Protein AF-A0A928RQ64-F1 (afdb_monomer)

Nearest PDB structures (foldseek):
  8h7g-assembly1_D  TM=2.044E-01  e=5.225E+00  Homo sapiens
  4ldw-assembly1_B  TM=2.665E-01  e=4.356E+00  Arabidopsis thaliana

Structure (mmCIF, N/CA/C/O backbone):
data_AF-A0A928RQ64-F1
#
_entry.id   AF-A0A928RQ64-F1
#
loop_
_atom_site.group_PDB
_atom_site.id
_atom_site.type_symbol
_atom_site.label_atom_id
_atom_site.label_alt_id
_atom_site.label_comp_id
_atom_site.label_asym_id
_atom_site.label_entity_id
_atom_site.label_seq_id
_atom_site.pdbx_PDB_ins_code
_atom_site.Cartn_x
_atom_site.Cartn_y
_atom_site.Cartn_z
_atom_site.occupancy
_atom_site.B_iso_or_equiv
_atom_site.auth_seq_id
_atom_site.auth_comp_id
_atom_site.auth_asym_id
_atom_site.auth_atom_id
_atom_site.pdbx_PDB_model_num
ATOM 1 N N . MET A 1 1 ? -62.770 -4.093 65.814 1.00 61.09 1 MET A N 1
ATOM 2 C CA . MET A 1 1 ? -61.843 -4.515 64.735 1.00 61.09 1 MET A CA 1
ATOM 3 C C . MET A 1 1 ? -61.988 -3.656 63.472 1.00 61.09 1 MET A C 1
ATOM 5 O O . MET A 1 1 ? -60.983 -3.162 62.981 1.00 61.09 1 MET A O 1
ATOM 9 N N . GLN A 1 2 ? -63.214 -3.372 63.013 1.00 75.81 2 GLN A N 1
ATOM 10 C CA . GLN A 1 2 ? -63.492 -2.625 61.770 1.00 75.81 2 GLN A CA 1
ATOM 11 C C . GLN A 1 2 ? -62.922 -1.192 61.697 1.00 75.81 2 GLN A C 1
ATOM 13 O O . GLN A 1 2 ? -62.376 -0.813 60.668 1.00 75.81 2 GLN A O 1
ATOM 18 N N . ARG A 1 3 ? -62.952 -0.407 62.788 1.00 84.00 3 ARG A N 1
ATOM 19 C CA . ARG A 1 3 ? -62.379 0.958 62.796 1.00 84.00 3 ARG A CA 1
ATOM 20 C C . ARG A 1 3 ? -60.869 0.994 62.532 1.00 84.00 3 ARG A C 1
ATOM 22 O O . ARG A 1 3 ? -60.406 1.858 61.806 1.00 84.00 3 ARG A O 1
ATOM 29 N N . LYS A 1 4 ? -60.101 0.046 63.084 1.00 87.75 4 LYS A N 1
ATOM 30 C CA . LYS A 1 4 ? -58.643 -0.025 62.863 1.00 87.75 4 LYS A CA 1
ATOM 31 C C . LYS A 1 4 ? -58.315 -0.382 61.411 1.00 87.75 4 LYS A C 1
ATOM 33 O O . LYS A 1 4 ? -57.417 0.213 60.834 1.00 87.75 4 LYS A O 1
ATOM 38 N N . LEU A 1 5 ? -59.085 -1.298 60.820 1.00 89.94 5 LEU A N 1
ATOM 39 C CA . LEU A 1 5 ? -58.932 -1.683 59.418 1.00 89.94 5 LEU A CA 1
ATOM 40 C C . LEU A 1 5 ? -59.201 -0.500 58.474 1.00 89.94 5 LEU A C 1
ATOM 42 O O . LEU A 1 5 ? -58.444 -0.286 57.536 1.00 89.94 5 LEU A O 1
ATOM 46 N N . PHE A 1 6 ? -60.217 0.312 58.771 1.00 92.06 6 PHE A N 1
ATOM 47 C CA . PHE A 1 6 ? -60.542 1.508 57.991 1.00 92.06 6 PHE A CA 1
ATOM 48 C C . PHE A 1 6 ? -59.389 2.526 57.949 1.00 92.06 6 PHE A C 1
ATOM 50 O O . PHE A 1 6 ? -59.027 3.002 56.875 1.00 92.06 6 PHE A O 1
ATOM 57 N N . TYR A 1 7 ? -58.751 2.808 59.091 1.00 93.81 7 TYR A N 1
ATOM 58 C CA . TYR A 1 7 ? -57.600 3.718 59.133 1.00 93.81 7 TYR A CA 1
ATOM 59 C C . TYR A 1 7 ? -56.371 3.167 58.401 1.00 93.81 7 TYR A C 1
ATOM 61 O O . TYR A 1 7 ? -55.659 3.933 57.758 1.00 93.81 7 TYR A O 1
ATOM 69 N N . ILE A 1 8 ? -56.142 1.851 58.450 1.00 93.00 8 ILE A N 1
ATOM 70 C CA . ILE A 1 8 ? -55.043 1.206 57.716 1.00 93.00 8 ILE A CA 1
ATOM 71 C C . ILE A 1 8 ? -55.252 1.342 56.204 1.00 93.00 8 ILE A C 1
ATOM 73 O O . ILE A 1 8 ? -54.318 1.690 55.488 1.00 93.00 8 ILE A O 1
ATOM 77 N N . VAL A 1 9 ? -56.477 1.131 55.717 1.00 93.56 9 VAL A N 1
ATOM 78 C CA . VAL A 1 9 ? -56.797 1.269 54.287 1.00 93.56 9 VAL A CA 1
ATOM 79 C C . VAL A 1 9 ? -56.616 2.713 53.814 1.00 93.56 9 VAL A C 1
ATOM 81 O O . VAL A 1 9 ? -55.990 2.937 52.781 1.00 93.56 9 VAL A O 1
ATOM 84 N N . ILE A 1 10 ? -57.093 3.697 54.586 1.00 94.38 10 ILE A N 1
ATOM 85 C CA . ILE A 1 10 ? -56.885 5.119 54.265 1.00 94.38 10 ILE A CA 1
ATOM 86 C C . ILE A 1 10 ? -55.396 5.462 54.230 1.00 94.38 10 ILE A C 1
ATOM 88 O O . ILE A 1 10 ? -54.956 6.160 53.321 1.00 94.38 10 ILE A O 1
ATOM 92 N N . PHE A 1 11 ? -54.614 4.959 55.185 1.00 93.50 11 PHE A N 1
ATOM 93 C CA . PHE A 1 11 ? -53.177 5.208 55.228 1.00 93.50 11 PHE A CA 1
ATOM 94 C C . PHE A 1 11 ? -52.457 4.627 54.004 1.00 93.50 11 PHE A C 1
ATOM 96 O O . PHE A 1 11 ? -51.667 5.327 53.378 1.00 93.50 11 PHE A O 1
ATOM 103 N N . ILE A 1 12 ? -52.774 3.390 53.605 1.00 92.75 12 ILE A N 1
ATOM 104 C CA . ILE A 1 12 ? -52.181 2.757 52.416 1.00 92.75 12 ILE A CA 1
ATOM 105 C C . ILE A 1 12 ? -52.544 3.533 51.143 1.00 92.75 12 ILE A C 1
ATOM 107 O O . ILE A 1 12 ? -51.670 3.786 50.314 1.00 92.75 12 ILE A O 1
ATOM 111 N N . LEU A 1 13 ? -53.803 3.960 51.001 1.00 91.75 13 LEU A N 1
ATOM 112 C CA . LEU A 1 13 ? -54.237 4.771 49.860 1.00 91.75 13 LEU A CA 1
ATOM 113 C C . LEU A 1 13 ? -53.534 6.132 49.831 1.00 91.75 13 LEU A C 1
ATOM 115 O O . LEU A 1 13 ? -53.058 6.549 48.778 1.00 91.75 13 LEU A O 1
ATOM 119 N N . ALA A 1 14 ? -53.410 6.801 50.979 1.00 90.56 14 ALA A N 1
ATOM 120 C CA . ALA A 1 14 ? -52.716 8.079 51.079 1.00 90.56 14 ALA A CA 1
ATOM 121 C C . ALA A 1 14 ? -51.230 7.950 50.712 1.00 90.56 14 ALA A C 1
ATOM 123 O O . ALA A 1 14 ? -50.723 8.770 49.954 1.00 90.56 14 ALA A O 1
ATOM 124 N N . VAL A 1 15 ? -50.545 6.899 51.175 1.00 87.69 15 VAL A N 1
ATOM 125 C CA . VAL A 1 15 ? -49.136 6.634 50.833 1.00 87.69 15 VAL A CA 1
ATOM 126 C C . VAL A 1 15 ? -48.972 6.286 49.348 1.00 87.69 15 VAL A C 1
ATOM 128 O O . VAL A 1 15 ? -48.035 6.762 48.706 1.00 87.69 15 VAL A O 1
ATOM 131 N N . GLY A 1 16 ? -49.896 5.514 48.767 1.00 83.69 16 GLY A N 1
ATOM 132 C CA . GLY A 1 16 ? -49.897 5.199 47.333 1.00 83.69 16 GLY A CA 1
ATOM 133 C C . GLY A 1 16 ? -50.093 6.435 46.446 1.00 83.69 16 GLY A C 1
ATOM 134 O O . GLY A 1 16 ? -49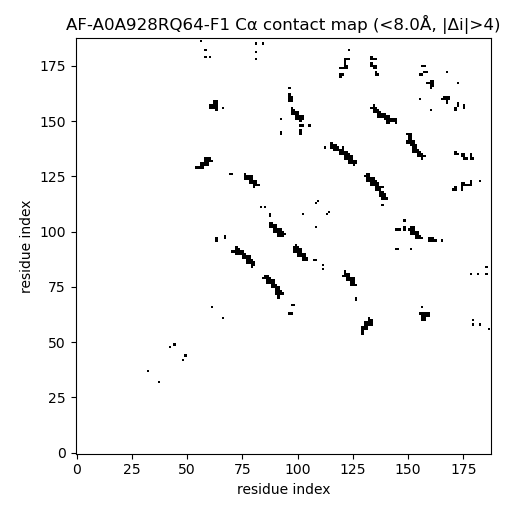.401 6.609 45.445 1.00 83.69 16 GLY A O 1
ATOM 135 N N . ILE A 1 17 ? -50.986 7.343 46.843 1.00 84.38 17 ILE A N 1
ATOM 136 C CA . ILE A 1 17 ? -51.199 8.618 46.141 1.00 84.38 17 ILE A CA 1
ATOM 137 C C . ILE A 1 17 ? -49.987 9.544 46.328 1.00 84.38 17 ILE A C 1
ATOM 139 O O . ILE A 1 17 ? -49.516 10.160 45.377 1.00 84.38 17 ILE A O 1
ATOM 143 N N . PHE A 1 18 ? -49.423 9.619 47.534 1.00 80.31 18 PHE A N 1
ATOM 144 C CA . PHE A 1 18 ? -48.279 10.492 47.801 1.00 80.31 18 PHE A CA 1
ATOM 145 C C . PHE A 1 18 ? -47.013 10.042 47.053 1.00 80.31 18 PHE A C 1
ATOM 147 O O . PHE A 1 18 ? -46.293 10.877 46.514 1.00 80.31 18 PHE A O 1
ATOM 154 N N . SER A 1 19 ? -46.774 8.730 46.952 1.00 73.88 19 SER A N 1
ATOM 155 C CA . SER A 1 19 ? -45.639 8.160 46.203 1.00 73.88 19 SER A CA 1
ATOM 156 C C . SER A 1 19 ? -45.755 8.317 44.685 1.00 73.88 19 SER A C 1
ATOM 158 O O . SER A 1 19 ? -44.736 8.372 44.003 1.00 73.88 19 SER A O 1
ATOM 160 N N . SER A 1 20 ? -46.973 8.437 44.149 1.00 73.75 20 SER A N 1
ATOM 161 C CA . SER A 1 20 ? -47.201 8.689 42.720 1.00 73.75 20 SER A CA 1
ATOM 162 C C . SER A 1 20 ? -47.148 10.176 42.355 1.00 73.75 20 SER A C 1
ATOM 164 O O . SER A 1 20 ? -46.731 10.509 41.249 1.00 73.75 20 SER A O 1
ATOM 166 N N . ILE A 1 21 ? -47.515 11.074 43.277 1.00 75.75 21 ILE A N 1
ATOM 167 C CA . ILE A 1 21 ? -47.416 12.533 43.079 1.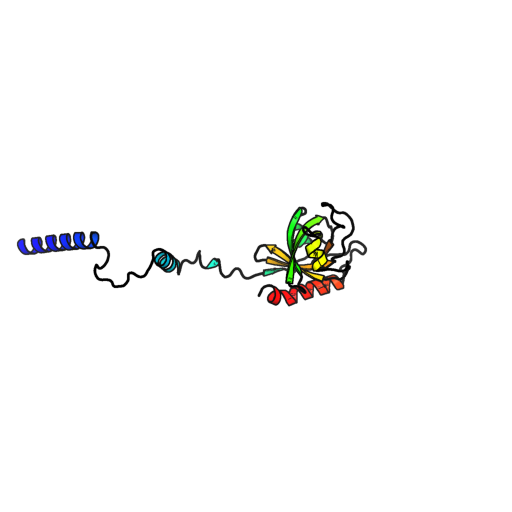00 75.75 21 ILE A CA 1
ATOM 168 C C . ILE A 1 21 ? -45.981 13.040 43.307 1.00 75.75 21 ILE A C 1
ATOM 170 O O . ILE A 1 21 ? -45.561 14.001 42.667 1.00 75.75 21 ILE A O 1
ATOM 174 N N . MET A 1 22 ? -45.213 12.392 44.188 1.00 67.81 22 MET A N 1
ATOM 175 C CA . MET A 1 22 ? -43.832 12.756 44.528 1.00 67.81 22 MET A CA 1
ATOM 176 C C . MET A 1 22 ? -42.887 11.570 44.263 1.00 67.81 22 MET A C 1
ATOM 178 O O . MET A 1 22 ? -42.400 10.958 45.216 1.00 67.81 22 MET A O 1
ATOM 182 N N . PRO A 1 23 ? -42.606 11.214 42.992 1.00 63.75 23 PRO A N 1
ATOM 183 C CA . PRO A 1 23 ? -41.747 10.069 42.673 1.00 63.75 23 PRO A CA 1
ATOM 184 C C . PRO A 1 23 ? -40.288 10.261 43.125 1.00 63.75 23 PRO A C 1
ATOM 186 O O . PRO A 1 23 ? -39.530 9.295 43.177 1.00 63.75 23 PRO A O 1
ATOM 189 N N . TYR A 1 24 ? -39.898 11.491 43.483 1.00 58.91 24 TYR A N 1
ATOM 190 C CA . TYR A 1 24 ? -38.556 11.838 43.942 1.00 58.91 24 TYR A CA 1
ATOM 191 C C . TYR A 1 24 ? -38.597 12.575 45.289 1.00 58.91 24 TYR A C 1
ATOM 193 O O . TYR A 1 24 ? -39.522 13.351 45.544 1.00 58.91 24 TYR A O 1
ATOM 201 N N . PRO A 1 25 ? -37.597 12.370 46.165 1.00 61.19 25 PRO A N 1
ATOM 202 C CA . PRO A 1 25 ? -37.515 13.075 47.437 1.00 61.19 25 PRO A CA 1
ATOM 203 C C . PRO A 1 25 ? -37.389 14.586 47.207 1.00 61.19 25 PRO A C 1
ATOM 205 O O . PRO A 1 25 ? -36.419 15.058 46.618 1.00 61.19 25 PRO A O 1
ATOM 208 N N . VAL A 1 26 ? -38.341 15.349 47.751 1.00 57.66 26 VAL A N 1
ATOM 209 C CA . VAL A 1 26 ? -38.403 16.827 47.701 1.00 57.66 26 VAL A CA 1
ATOM 210 C C . VAL A 1 26 ? -37.159 17.497 48.322 1.00 57.66 26 VAL A C 1
ATOM 212 O O . VAL A 1 26 ? -36.912 18.678 48.105 1.00 57.66 26 VAL A O 1
ATOM 215 N N . PHE A 1 27 ? -36.334 16.737 49.053 1.00 56.16 27 PHE A N 1
ATOM 216 C CA . PHE A 1 27 ? -35.133 17.204 49.758 1.00 56.16 27 PHE A CA 1
ATOM 217 C C . PHE A 1 27 ? -33.848 16.471 49.335 1.00 56.16 27 PHE A C 1
ATOM 219 O O . PHE A 1 27 ? -32.982 16.191 50.162 1.00 56.16 27 PHE A O 1
ATOM 226 N N . SER A 1 28 ? -33.716 16.116 48.058 1.00 54.25 28 SER A N 1
ATOM 227 C CA . SER A 1 28 ? -32.449 15.618 47.512 1.00 54.25 28 SER A CA 1
ATOM 228 C C . SER A 1 28 ? -31.566 16.785 47.057 1.00 54.25 28 SER A C 1
ATOM 230 O O . SER A 1 28 ? -31.918 17.502 46.126 1.00 54.25 28 SER A O 1
ATOM 232 N N . ASN A 1 29 ? -30.381 16.931 47.659 1.00 54.66 29 ASN A N 1
ATOM 233 C CA . ASN A 1 29 ? -29.330 17.852 47.192 1.00 54.66 29 ASN A CA 1
ATOM 234 C C . ASN A 1 29 ? -28.581 17.333 45.940 1.00 54.66 29 ASN A C 1
ATOM 236 O O . ASN A 1 29 ? -27.562 17.898 45.550 1.00 54.66 29 ASN A O 1
ATOM 240 N N . TYR A 1 30 ? -29.055 16.256 45.305 1.00 52.78 30 TYR A N 1
ATOM 241 C CA . TYR A 1 30 ? -28.486 15.709 44.073 1.00 52.78 30 TYR A CA 1
ATOM 242 C C . TYR A 1 30 ? -29.229 16.263 42.849 1.00 52.78 30 TYR A C 1
ATOM 244 O O . TYR A 1 30 ? -29.995 15.548 42.211 1.00 52.78 30 TYR A O 1
ATOM 252 N N . THR A 1 31 ? -29.044 17.542 42.520 1.00 58.91 31 THR A N 1
ATOM 253 C CA . THR A 1 31 ? -29.652 18.160 41.318 1.00 58.91 31 THR A CA 1
ATOM 254 C C . THR A 1 31 ? -28.631 18.662 40.296 1.00 58.91 31 THR A C 1
ATOM 256 O O . THR A 1 31 ? -28.972 19.458 39.429 1.00 58.91 31 THR A O 1
ATOM 259 N N . ASN A 1 32 ? -27.393 18.159 40.332 1.00 64.81 32 ASN A N 1
ATOM 260 C CA . ASN A 1 32 ? -26.361 18.519 39.347 1.00 64.81 32 ASN A CA 1
ATOM 261 C C . ASN A 1 32 ? -26.179 17.486 38.222 1.00 64.81 32 ASN A C 1
ATOM 263 O O . ASN A 1 32 ? -25.254 17.624 37.431 1.00 64.81 32 ASN A O 1
ATOM 267 N N . ILE A 1 33 ? -27.024 16.453 38.146 1.00 70.19 33 ILE A N 1
ATOM 268 C CA . ILE A 1 33 ? -26.996 15.486 37.041 1.00 70.19 33 ILE A CA 1
ATOM 269 C C . ILE A 1 33 ? -27.919 16.025 35.953 1.00 70.19 33 ILE A C 1
ATOM 271 O O . ILE A 1 33 ? -29.139 16.049 36.113 1.00 70.19 33 ILE A O 1
ATOM 275 N N . THR A 1 34 ? -27.332 16.501 34.861 1.00 76.50 34 THR A N 1
ATOM 276 C CA . THR A 1 34 ? -28.081 16.949 33.686 1.00 76.50 34 THR A CA 1
ATOM 277 C C . THR A 1 34 ? -28.709 15.759 32.955 1.00 76.50 34 THR A C 1
ATOM 279 O O . THR A 1 34 ? -28.311 14.611 33.146 1.00 76.50 34 THR A O 1
ATOM 282 N N . GLU A 1 35 ? -29.668 16.010 32.061 1.00 71.94 35 GLU A N 1
ATOM 283 C CA . GLU A 1 35 ? -30.227 14.976 31.170 1.00 71.94 35 GLU A CA 1
ATOM 284 C C . GLU A 1 35 ? -29.125 14.238 30.387 1.00 71.94 35 GLU A C 1
ATOM 286 O O . GLU A 1 35 ? -29.178 13.026 30.186 1.00 71.94 35 GLU A O 1
ATOM 291 N N . LYS A 1 36 ? -28.062 14.968 30.034 1.00 72.75 36 LYS A N 1
ATOM 292 C CA . LYS A 1 36 ? -26.863 14.429 29.399 1.00 72.75 36 LYS A CA 1
ATOM 293 C C . LYS A 1 36 ? -26.094 13.488 30.332 1.00 72.75 36 LYS A C 1
ATOM 295 O O . LYS A 1 36 ? -25.708 12.404 29.907 1.00 72.75 36 LYS A O 1
ATOM 300 N N . ASP A 1 37 ? -25.911 13.861 31.595 1.00 79.50 37 ASP A N 1
ATOM 301 C CA . ASP A 1 37 ? -25.250 13.002 32.587 1.00 79.50 37 ASP A CA 1
ATOM 302 C C . ASP A 1 37 ? -26.072 11.734 32.860 1.00 79.50 37 ASP A C 1
ATOM 304 O O . ASP A 1 37 ? -25.516 10.641 32.924 1.00 79.50 37 ASP A O 1
ATOM 308 N N . MET A 1 38 ? -27.402 11.856 32.927 1.00 76.69 38 MET A N 1
ATOM 309 C CA . MET A 1 38 ? -28.326 10.724 33.063 1.00 76.69 38 MET A CA 1
ATOM 310 C C . MET A 1 38 ? -28.214 9.754 31.880 1.00 76.69 38 MET A C 1
ATOM 312 O O . MET A 1 38 ? -28.144 8.542 32.077 1.00 76.69 38 MET A O 1
ATOM 316 N N . TYR A 1 39 ? -28.147 10.279 30.654 1.00 74.44 39 TYR A N 1
ATOM 317 C CA . TYR A 1 39 ? -27.938 9.480 29.447 1.00 74.44 39 TYR A CA 1
ATOM 318 C C . TYR A 1 39 ? -26.622 8.691 29.506 1.00 74.44 39 TYR A C 1
ATOM 320 O O . TYR A 1 39 ? -26.606 7.497 29.211 1.00 74.44 39 TYR A O 1
ATOM 328 N N . TYR A 1 40 ? -25.522 9.319 29.933 1.00 74.88 40 TYR A N 1
ATOM 329 C CA . TYR A 1 40 ? -24.234 8.628 30.056 1.00 74.88 40 TYR A CA 1
ATOM 330 C C . TYR A 1 40 ? -24.207 7.592 31.179 1.00 74.88 40 TYR A C 1
ATOM 332 O O . TYR A 1 40 ? -23.618 6.532 30.996 1.00 74.88 40 TYR A O 1
ATOM 340 N N . ILE A 1 41 ? -24.842 7.873 32.319 1.00 79.12 41 ILE A N 1
ATOM 341 C CA . ILE A 1 41 ? -24.934 6.927 33.438 1.00 79.12 41 ILE A CA 1
ATOM 342 C C . ILE A 1 41 ? -25.745 5.696 33.026 1.00 79.12 41 ILE A C 1
ATOM 344 O O . ILE A 1 41 ? -25.298 4.573 33.256 1.00 79.12 41 ILE A O 1
ATOM 348 N N . ASN A 1 42 ? -26.892 5.899 32.371 1.00 79.31 42 ASN A N 1
ATOM 349 C CA . ASN A 1 42 ? -27.732 4.803 31.885 1.00 79.31 42 ASN A CA 1
ATOM 350 C C . ASN A 1 42 ? -26.996 3.939 30.860 1.00 79.31 42 ASN A C 1
ATOM 352 O O . ASN A 1 42 ? -27.123 2.720 30.880 1.00 79.31 42 ASN A O 1
ATOM 356 N N . ASN A 1 43 ? -26.164 4.564 30.028 1.00 74.81 43 ASN A N 1
ATOM 357 C CA . ASN A 1 43 ? -25.446 3.874 28.965 1.00 74.81 43 ASN A CA 1
ATOM 358 C C . ASN A 1 43 ? -24.045 3.379 29.365 1.00 74.81 43 ASN A C 1
ATOM 360 O O . ASN A 1 43 ? -23.333 2.822 28.531 1.00 74.81 43 ASN A O 1
ATOM 364 N N . TYR A 1 44 ? -23.622 3.560 30.622 1.00 73.50 44 TYR A N 1
ATOM 365 C CA . TYR A 1 44 ? -22.256 3.260 31.075 1.00 73.50 44 TYR A CA 1
ATOM 366 C C . TYR A 1 44 ? -21.873 1.776 30.899 1.00 73.50 44 TYR A C 1
ATOM 368 O O . TYR A 1 44 ? -20.721 1.460 30.597 1.00 73.50 44 TYR A O 1
ATOM 376 N N . ASN A 1 45 ? -22.852 0.872 31.019 1.00 70.31 45 ASN A N 1
ATOM 377 C CA . ASN A 1 45 ? -22.675 -0.579 30.881 1.00 70.31 45 ASN A CA 1
ATOM 378 C C . ASN A 1 45 ? -23.325 -1.166 29.613 1.00 70.31 45 ASN A C 1
ATOM 380 O O . ASN A 1 45 ? -23.437 -2.386 29.497 1.00 70.31 45 ASN A O 1
ATOM 384 N N . GLU A 1 46 ? -23.749 -0.328 28.663 1.00 70.00 46 GLU A N 1
ATOM 385 C CA . GLU A 1 46 ? -24.340 -0.794 27.405 1.00 70.00 46 GLU A CA 1
ATOM 386 C C . GLU A 1 46 ? -23.250 -1.376 26.493 1.00 70.00 46 GLU A C 1
ATOM 388 O O . GLU A 1 46 ? -22.451 -0.657 25.884 1.00 70.00 46 GLU A O 1
ATOM 393 N N . ALA A 1 47 ? -23.201 -2.708 26.401 1.00 58.59 47 ALA A N 1
ATOM 394 C CA . ALA A 1 47 ? -22.179 -3.446 25.654 1.00 58.59 47 ALA A CA 1
ATOM 395 C C . ALA A 1 47 ? -22.180 -3.132 24.144 1.00 58.59 47 ALA A C 1
ATOM 397 O O . ALA A 1 47 ? -21.145 -3.245 23.483 1.00 58.59 47 ALA A O 1
ATOM 398 N N . GLU A 1 48 ? -23.317 -2.695 23.598 1.00 60.75 48 GLU A N 1
ATOM 399 C CA . GLU A 1 48 ? -23.451 -2.309 22.189 1.00 60.75 48 GLU A CA 1
ATOM 400 C C . GLU A 1 48 ? -22.719 -0.993 21.863 1.00 60.75 48 GLU A C 1
ATOM 402 O O . GLU A 1 48 ? -22.244 -0.815 20.742 1.00 60.75 48 GLU A O 1
ATOM 407 N N . LEU A 1 49 ? -22.535 -0.104 22.850 1.00 56.22 49 LEU A N 1
ATOM 408 C CA . LEU A 1 49 ? -21.802 1.163 22.703 1.00 56.22 49 LEU A CA 1
ATOM 409 C C . LEU A 1 49 ? -20.305 1.025 23.019 1.00 56.22 49 LEU A C 1
ATOM 411 O O . LEU A 1 49 ? -19.485 1.785 22.498 1.00 56.22 49 LEU A O 1
ATOM 415 N N . GLN A 1 50 ? -19.917 0.030 23.824 1.00 53.62 50 GLN A N 1
ATOM 416 C CA . GLN A 1 50 ? -18.512 -0.218 24.169 1.00 53.62 50 GLN A CA 1
ATOM 417 C C . GLN A 1 50 ? -17.674 -0.780 23.001 1.00 53.62 50 GLN A C 1
ATOM 419 O O . GLN A 1 50 ? -16.446 -0.699 23.030 1.00 53.62 50 GLN A O 1
ATOM 424 N N . ASN A 1 51 ? -18.306 -1.267 21.925 1.00 53.34 51 ASN A N 1
ATOM 425 C CA . ASN A 1 51 ? -17.613 -1.775 20.730 1.00 53.34 51 ASN A CA 1
ATOM 426 C C . ASN A 1 51 ? -17.032 -0.688 19.803 1.00 53.34 51 ASN A C 1
ATOM 428 O O . ASN A 1 51 ? -16.355 -1.015 18.828 1.00 53.34 51 ASN A O 1
ATOM 432 N N . ILE A 1 52 ? -17.251 0.598 20.094 1.00 53.16 52 ILE A N 1
ATOM 433 C CA . ILE A 1 52 ? -16.737 1.703 19.266 1.00 53.16 52 ILE A CA 1
ATOM 434 C C . ILE A 1 52 ? -15.249 1.990 19.557 1.00 53.16 52 ILE A C 1
ATOM 436 O O . ILE A 1 52 ? -14.551 2.518 18.697 1.00 53.16 52 ILE A O 1
ATOM 440 N N . ASN A 1 53 ? -14.714 1.572 20.713 1.00 53.47 53 ASN A N 1
ATOM 441 C CA . ASN A 1 53 ? -13.370 1.969 21.163 1.00 53.47 53 ASN A CA 1
ATOM 442 C C . ASN A 1 53 ? -12.281 0.877 21.089 1.00 53.47 53 ASN A C 1
ATOM 444 O O . ASN A 1 53 ? -11.234 1.007 21.718 1.00 53.47 53 ASN A O 1
ATOM 448 N N . SER A 1 54 ? -12.489 -0.206 20.331 1.00 56.88 54 SER A N 1
ATOM 449 C CA . SER A 1 54 ? -11.501 -1.297 20.233 1.00 56.88 54 SER A CA 1
ATOM 450 C C . SER A 1 54 ? -11.584 -2.093 18.920 1.00 56.88 54 SER A C 1
ATOM 452 O O . SER A 1 54 ? -11.381 -3.312 18.901 1.00 56.88 54 SER A O 1
ATOM 454 N N . GLN A 1 55 ? -11.844 -1.450 17.781 1.00 63.28 55 GLN A N 1
ATOM 455 C CA . GLN A 1 55 ? -11.523 -2.116 16.515 1.00 63.28 55 GLN A CA 1
ATOM 456 C C . GLN A 1 55 ? -10.006 -2.098 16.321 1.00 63.28 55 GLN A C 1
ATOM 458 O O . GLN A 1 55 ? -9.422 -1.150 15.803 1.00 63.28 55 GLN A O 1
ATOM 463 N N . LYS A 1 56 ? -9.358 -3.159 16.821 1.00 81.56 56 LYS A N 1
ATOM 464 C CA . LYS A 1 56 ? -7.917 -3.375 16.690 1.00 81.56 56 LYS A CA 1
ATOM 465 C C . LYS A 1 56 ? -7.542 -3.310 15.213 1.00 81.56 56 LYS A C 1
ATOM 467 O O . LYS A 1 56 ? -8.042 -4.098 14.407 1.00 81.56 56 LYS A O 1
ATOM 472 N N . THR A 1 57 ? -6.636 -2.401 14.881 1.00 89.44 57 THR A N 1
ATOM 473 C CA . THR A 1 57 ? -6.144 -2.251 13.517 1.00 89.44 57 THR A CA 1
ATOM 474 C C . THR A 1 57 ? -5.425 -3.525 13.077 1.00 89.44 57 THR A C 1
ATOM 476 O O . THR A 1 57 ? -4.666 -4.155 13.821 1.00 89.44 57 THR A O 1
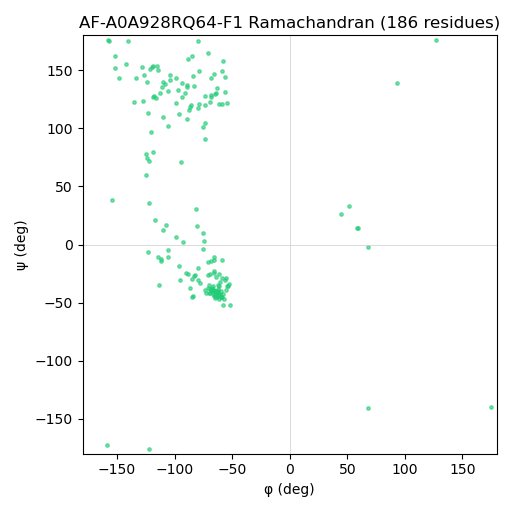ATOM 479 N N . LYS A 1 58 ? -5.730 -3.965 11.858 1.00 94.19 58 LYS A N 1
ATOM 480 C CA . LYS A 1 58 ? -5.301 -5.240 11.295 1.00 94.19 58 LYS A CA 1
ATOM 481 C C . LYS A 1 58 ? -4.405 -4.995 10.093 1.00 94.19 58 LYS A C 1
ATOM 483 O O . LYS A 1 58 ? -4.810 -4.357 9.127 1.00 94.19 58 LYS A O 1
ATOM 488 N N . LEU A 1 59 ? -3.217 -5.587 10.117 1.00 96.38 59 LEU A N 1
ATOM 489 C CA . LEU A 1 59 ? -2.336 -5.640 8.958 1.00 96.38 59 LEU A CA 1
ATOM 490 C C . LEU A 1 59 ? -2.480 -6.972 8.222 1.00 96.38 59 LEU A C 1
ATOM 492 O O . LEU A 1 59 ? -2.415 -8.045 8.823 1.00 96.38 59 LEU A O 1
ATOM 496 N N . LEU A 1 60 ? -2.612 -6.901 6.903 1.00 97.38 60 LEU A N 1
ATOM 497 C CA . LEU A 1 60 ? -2.604 -8.038 5.995 1.00 97.38 60 LEU A CA 1
ATOM 498 C C . LEU A 1 60 ? -1.300 -8.069 5.188 1.00 97.38 60 LEU A C 1
ATOM 500 O O . LEU A 1 60 ? -0.827 -7.053 4.680 1.00 97.38 60 LEU A O 1
ATOM 504 N N . ASN A 1 61 ? -0.744 -9.270 5.025 1.00 96.75 61 ASN A N 1
ATOM 505 C CA . ASN A 1 61 ? 0.355 -9.563 4.104 1.00 96.75 61 ASN A CA 1
ATOM 506 C C . ASN A 1 61 ? -0.070 -10.705 3.179 1.00 96.75 61 ASN A C 1
ATOM 508 O O . ASN A 1 61 ? 0.260 -11.875 3.399 1.00 96.75 61 ASN A O 1
ATOM 512 N N . ILE A 1 62 ? -0.882 -10.350 2.194 1.00 96.62 62 ILE A N 1
ATOM 513 C CA . ILE A 1 62 ? -1.621 -11.287 1.352 1.00 96.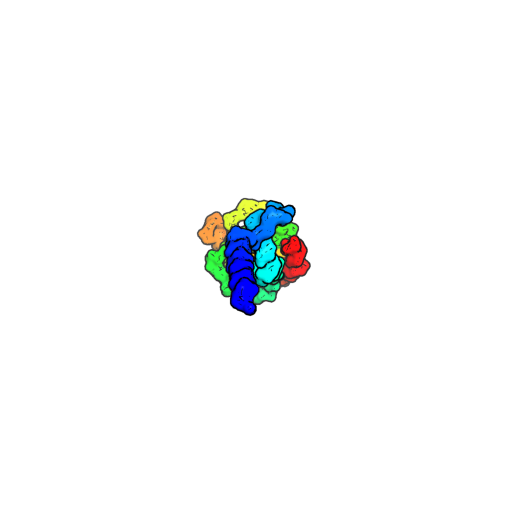62 62 ILE A CA 1
ATOM 514 C C . ILE A 1 62 ? -1.139 -11.231 -0.089 1.00 96.62 62 ILE A C 1
ATOM 516 O O . ILE A 1 62 ? -0.648 -10.208 -0.562 1.00 96.62 62 ILE A O 1
ATOM 520 N N . ASP A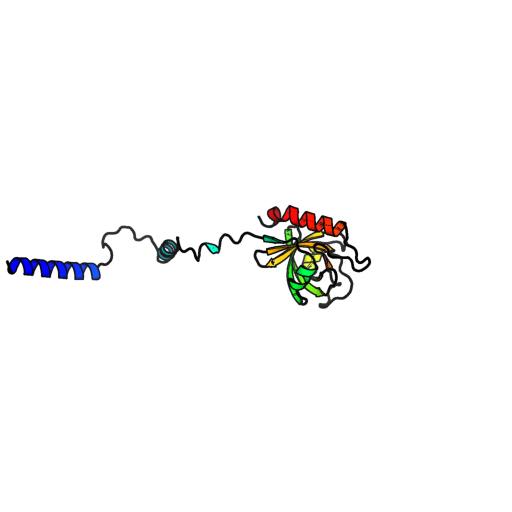 1 63 ? -1.259 -12.374 -0.752 1.00 97.25 63 ASP A N 1
ATOM 521 C CA . ASP A 1 63 ? -0.807 -12.584 -2.117 1.00 97.25 63 ASP A CA 1
ATOM 522 C C . ASP A 1 63 ? -1.590 -11.734 -3.122 1.00 97.25 63 ASP A C 1
ATOM 524 O O . ASP A 1 63 ? -2.788 -11.497 -2.948 1.00 97.25 63 ASP A O 1
ATOM 528 N N . PHE A 1 64 ? -0.916 -11.304 -4.192 1.00 97.25 64 PHE A N 1
ATOM 529 C CA . PHE A 1 64 ? -1.510 -10.443 -5.214 1.00 97.25 64 PHE A CA 1
ATOM 530 C C . PHE A 1 64 ? -2.814 -11.012 -5.795 1.00 97.25 64 PHE A C 1
ATOM 532 O O . PHE A 1 64 ? -3.751 -10.260 -6.020 1.00 97.25 64 PHE A O 1
ATOM 539 N N . SER A 1 65 ? -2.921 -12.334 -5.956 1.00 94.69 65 SER A N 1
ATOM 540 C CA . SER A 1 65 ? -4.149 -12.987 -6.435 1.00 94.69 65 SER A CA 1
ATOM 541 C C . SER A 1 65 ? -5.374 -12.715 -5.556 1.00 94.69 65 SER A C 1
ATOM 543 O O . SER A 1 65 ? -6.500 -12.722 -6.043 1.00 94.69 65 SER A O 1
ATOM 545 N N . VAL A 1 66 ? -5.173 -12.481 -4.258 1.00 96.62 66 VAL A N 1
ATOM 546 C CA . VAL A 1 66 ? -6.241 -12.092 -3.332 1.00 96.62 66 VAL A CA 1
ATOM 547 C C . VAL A 1 66 ? -6.453 -10.582 -3.389 1.00 96.62 66 VAL A C 1
ATOM 549 O O . VAL A 1 66 ? -7.588 -10.130 -3.487 1.00 96.62 66 VAL A O 1
ATOM 552 N N . VAL A 1 67 ? -5.364 -9.808 -3.375 1.00 97.06 67 VAL A N 1
ATOM 553 C CA . VAL A 1 67 ? -5.390 -8.336 -3.454 1.00 97.06 67 VAL A CA 1
ATOM 554 C C . VAL A 1 67 ? -6.139 -7.837 -4.685 1.00 97.06 67 VAL A C 1
ATOM 556 O O . VAL A 1 67 ? -6.892 -6.875 -4.580 1.00 97.06 67 VAL A O 1
ATOM 559 N N . ASP A 1 68 ? -5.974 -8.514 -5.819 1.00 95.69 68 ASP A N 1
ATOM 560 C CA . ASP A 1 68 ? -6.623 -8.183 -7.087 1.00 95.69 68 ASP A CA 1
ATOM 561 C C . ASP A 1 68 ? -8.154 -8.099 -6.961 1.00 95.69 68 ASP A C 1
ATOM 563 O O . ASP A 1 68 ? -8.785 -7.221 -7.543 1.00 95.69 68 ASP A O 1
ATOM 567 N N . ASN A 1 69 ? -8.738 -8.955 -6.118 1.00 95.44 69 ASN A N 1
ATOM 568 C CA . ASN A 1 69 ? -10.172 -8.962 -5.833 1.00 95.44 69 ASN A CA 1
ATOM 569 C C . ASN A 1 69 ? -10.575 -7.940 -4.756 1.00 95.44 69 ASN A C 1
ATOM 571 O O . ASN A 1 69 ? -11.720 -7.499 -4.726 1.00 95.44 69 ASN A O 1
ATOM 575 N N . LEU A 1 70 ? -9.657 -7.587 -3.851 1.00 96.12 70 LEU A N 1
ATOM 576 C CA . LEU A 1 70 ? -9.925 -6.674 -2.735 1.00 96.12 70 LEU A CA 1
ATOM 577 C C . LEU A 1 70 ? -9.844 -5.197 -3.127 1.00 96.12 70 LEU A C 1
ATOM 579 O O . LEU A 1 70 ? -10.509 -4.375 -2.505 1.00 96.12 70 LEU A O 1
ATOM 583 N N . PHE A 1 71 ? -9.064 -4.870 -4.156 1.00 97.31 71 PHE A N 1
ATOM 584 C CA . PHE A 1 71 ? -8.994 -3.533 -4.744 1.00 97.31 71 PHE A CA 1
ATOM 585 C C . PHE A 1 71 ? -9.422 -3.607 -6.214 1.00 97.31 71 PHE A C 1
ATOM 587 O O . PHE A 1 71 ? -8.555 -3.669 -7.086 1.00 97.31 71 PHE A O 1
ATOM 594 N N . PRO A 1 72 ? -10.730 -3.646 -6.524 1.00 96.56 72 PRO A N 1
ATOM 595 C CA . PRO A 1 72 ? -11.216 -3.729 -7.899 1.00 96.56 72 PRO A CA 1
ATOM 596 C C . PRO A 1 72 ? -10.728 -2.566 -8.771 1.00 96.56 72 PRO A C 1
ATOM 598 O O . PRO A 1 72 ? -10.381 -1.494 -8.270 1.00 96.56 72 PRO A O 1
ATOM 601 N N . ILE A 1 73 ? -10.720 -2.752 -10.090 1.00 96.31 73 ILE A N 1
ATOM 602 C CA . ILE A 1 73 ? -10.512 -1.640 -11.032 1.00 96.31 73 ILE A CA 1
ATOM 603 C C . ILE A 1 73 ? -11.577 -0.561 -10.767 1.00 96.31 73 ILE A C 1
ATOM 605 O O . ILE A 1 73 ? -12.692 -0.880 -10.358 1.00 96.31 73 ILE A O 1
ATOM 609 N N . ASP A 1 74 ? -11.190 0.704 -10.919 1.00 95.62 74 ASP A N 1
ATOM 610 C CA . ASP A 1 74 ? -11.942 1.915 -10.567 1.00 95.62 74 ASP A CA 1
ATOM 611 C C . ASP A 1 74 ? -12.164 2.161 -9.067 1.00 95.62 74 ASP A C 1
ATOM 613 O O . ASP A 1 74 ? -12.683 3.215 -8.689 1.00 95.62 74 ASP A O 1
ATOM 617 N N . SER A 1 75 ? -11.716 1.259 -8.185 1.00 96.25 75 SER A N 1
ATOM 618 C CA . SER A 1 75 ? -11.728 1.535 -6.747 1.00 96.25 75 SER A CA 1
ATOM 619 C C . SER A 1 75 ? -10.730 2.633 -6.384 1.00 96.25 75 SER A C 1
ATOM 621 O O . SER A 1 75 ? -9.631 2.723 -6.940 1.00 96.25 75 SER A O 1
ATOM 623 N N . THR A 1 76 ? -11.127 3.469 -5.426 1.00 97.50 76 THR A N 1
ATOM 624 C CA . THR A 1 76 ? -10.277 4.507 -4.844 1.00 97.50 76 THR A CA 1
ATOM 625 C C . THR A 1 76 ? -9.949 4.136 -3.406 1.00 97.50 76 THR A C 1
ATOM 627 O O . THR A 1 76 ? -10.830 3.716 -2.657 1.00 97.50 76 THR A O 1
ATOM 630 N N . PHE A 1 77 ? -8.687 4.288 -3.019 1.00 98.12 77 PHE A N 1
ATOM 631 C CA . PHE A 1 77 ? -8.208 3.954 -1.685 1.00 98.12 77 PHE A CA 1
ATOM 632 C C . PHE A 1 77 ? -7.012 4.819 -1.284 1.00 98.12 77 PHE A C 1
ATOM 634 O O . PHE A 1 77 ? -6.362 5.459 -2.111 1.00 98.12 77 PHE A O 1
ATOM 641 N N . GLU A 1 78 ? -6.750 4.844 0.017 1.00 98.12 78 GLU A N 1
ATOM 642 C CA . GLU A 1 78 ? -5.686 5.634 0.623 1.00 98.12 78 GLU A CA 1
ATOM 643 C C . GLU A 1 78 ? -4.383 4.830 0.670 1.00 98.12 78 GLU A C 1
ATOM 645 O O . GLU A 1 78 ? -4.364 3.654 1.055 1.00 98.12 78 GLU A O 1
ATOM 650 N N . LEU A 1 79 ? -3.282 5.481 0.305 1.00 98.19 79 LEU A N 1
ATOM 651 C CA . LEU A 1 79 ? -1.929 4.987 0.510 1.00 98.19 79 LEU A CA 1
ATOM 652 C C . LEU A 1 79 ? -1.228 5.818 1.578 1.00 98.19 79 LEU A C 1
ATOM 654 O O . LEU A 1 79 ? -1.359 7.036 1.583 1.00 98.19 79 LEU A O 1
ATOM 658 N N . ILE A 1 80 ? -0.454 5.166 2.447 1.00 97.31 80 ILE A N 1
ATOM 659 C CA . ILE A 1 80 ? 0.291 5.816 3.534 1.00 97.31 80 ILE A CA 1
ATOM 660 C C . ILE A 1 80 ? 1.775 5.491 3.401 1.00 97.31 80 ILE A C 1
ATOM 662 O O . ILE A 1 80 ? 2.187 4.336 3.574 1.00 97.31 80 ILE A O 1
ATOM 666 N N . ASP A 1 81 ? 2.586 6.507 3.106 1.00 96.38 81 ASP A N 1
ATOM 667 C CA . ASP A 1 81 ? 4.037 6.381 2.986 1.00 96.38 81 ASP A CA 1
ATOM 668 C C . ASP A 1 81 ? 4.689 6.214 4.364 1.00 96.38 81 ASP A C 1
ATOM 670 O O . ASP A 1 81 ? 4.613 7.078 5.232 1.00 96.38 81 ASP A O 1
ATOM 674 N N . ILE A 1 82 ? 5.392 5.099 4.565 1.00 95.06 82 ILE A N 1
ATOM 675 C CA . ILE A 1 82 ? 5.983 4.746 5.866 1.00 95.06 82 ILE A CA 1
ATOM 676 C C . ILE A 1 82 ? 7.098 5.717 6.293 1.00 95.06 82 ILE A C 1
ATOM 678 O O . ILE A 1 82 ? 7.439 5.795 7.474 1.00 95.06 82 ILE A O 1
ATOM 682 N N . LYS A 1 83 ? 7.751 6.401 5.345 1.00 92.00 83 LYS A N 1
ATOM 683 C CA . LYS A 1 83 ? 8.895 7.275 5.638 1.00 92.00 83 LYS A CA 1
ATOM 684 C C . LYS A 1 83 ? 8.429 8.659 6.081 1.00 92.00 83 LYS A C 1
ATOM 686 O O . LYS A 1 83 ? 9.007 9.211 7.012 1.00 92.00 83 LYS A O 1
ATOM 691 N N . THR A 1 84 ? 7.450 9.214 5.382 1.00 93.44 84 THR A N 1
ATOM 692 C CA . THR A 1 84 ? 6.943 10.578 5.574 1.00 93.44 84 THR A CA 1
ATOM 693 C C . THR A 1 84 ? 5.707 10.629 6.464 1.00 93.44 84 THR A C 1
ATOM 695 O O . THR A 1 84 ? 5.405 11.695 6.990 1.00 93.44 84 THR A O 1
ATOM 698 N N . LEU A 1 85 ? 5.020 9.493 6.644 1.00 94.25 85 LEU A N 1
ATOM 699 C CA . LEU A 1 85 ? 3.718 9.368 7.310 1.00 94.25 85 LEU A CA 1
ATOM 700 C C . LEU A 1 85 ? 2.606 10.189 6.645 1.00 94.25 85 LEU A C 1
ATOM 702 O O . LEU A 1 85 ? 1.542 10.379 7.224 1.00 94.25 85 LEU A O 1
ATOM 706 N N . GLN A 1 86 ? 2.845 10.672 5.426 1.00 94.88 86 GLN A N 1
ATOM 707 C CA . GLN A 1 86 ? 1.829 11.342 4.632 1.00 94.88 86 GLN A CA 1
ATOM 708 C C . GLN A 1 86 ? 0.992 10.304 3.898 1.00 94.88 86 GLN A C 1
ATOM 710 O O . GLN A 1 86 ? 1.501 9.262 3.461 1.00 94.88 86 GLN A O 1
ATOM 715 N N . SER A 1 87 ? -0.291 10.613 3.753 1.00 95.50 87 SER A N 1
ATOM 716 C CA . SER A 1 87 ? -1.217 9.807 2.983 1.00 95.50 87 SER A CA 1
ATOM 717 C C . SER A 1 87 ? -1.738 10.550 1.765 1.00 95.50 87 SER A C 1
ATOM 719 O O . SER A 1 87 ? -1.746 11.781 1.712 1.00 95.50 87 SER A O 1
ATOM 721 N N . PHE A 1 88 ? -2.121 9.787 0.748 1.00 96.25 88 PHE A N 1
ATOM 722 C CA . PHE A 1 88 ? -2.683 10.311 -0.488 1.00 96.25 88 PHE A CA 1
ATOM 723 C C . PHE A 1 88 ? -3.624 9.288 -1.120 1.00 96.25 88 PHE A C 1
ATOM 725 O O . PHE A 1 88 ? -3.479 8.077 -0.938 1.00 96.25 88 PHE A O 1
ATOM 732 N N . MET A 1 89 ? -4.600 9.791 -1.870 1.00 97.19 89 MET A N 1
ATOM 733 C CA . MET A 1 89 ? -5.613 8.969 -2.523 1.00 97.19 89 MET A CA 1
ATOM 734 C C . MET A 1 89 ? -5.154 8.533 -3.908 1.00 97.19 89 MET A C 1
ATOM 736 O O . MET A 1 89 ? -4.618 9.329 -4.688 1.00 97.19 89 MET A O 1
ATOM 740 N N . VAL A 1 90 ? -5.412 7.267 -4.221 1.00 97.06 90 VAL A N 1
ATOM 741 C CA . VAL A 1 90 ? -5.170 6.691 -5.540 1.00 97.06 90 VAL A CA 1
ATOM 742 C C . VAL A 1 90 ? -6.412 5.988 -6.058 1.00 97.06 90 VAL A C 1
ATOM 744 O O . VAL A 1 90 ? -7.219 5.480 -5.281 1.00 97.06 90 VAL A O 1
ATOM 747 N N . LYS A 1 91 ? -6.534 5.919 -7.380 1.00 96.56 91 LYS A N 1
ATOM 748 C CA . LYS A 1 91 ? -7.533 5.123 -8.087 1.00 96.56 91 LYS A CA 1
ATOM 749 C C . LYS A 1 91 ? -6.832 4.000 -8.835 1.00 96.56 91 LYS A C 1
ATOM 751 O O . LYS A 1 91 ? -5.871 4.251 -9.561 1.00 96.56 91 LYS A O 1
ATOM 756 N N . ARG A 1 92 ? -7.301 2.762 -8.691 1.00 97.12 92 ARG A N 1
ATOM 757 C CA . ARG A 1 92 ? -6.815 1.660 -9.528 1.00 97.12 92 ARG A CA 1
ATOM 758 C C . ARG A 1 92 ? -7.382 1.797 -10.937 1.00 97.12 92 ARG A C 1
ATOM 760 O O . ARG A 1 92 ? -8.596 1.834 -11.097 1.00 97.12 92 ARG A O 1
ATOM 767 N N . ILE A 1 93 ? -6.516 1.769 -11.946 1.00 96.62 93 ILE A N 1
ATOM 768 C CA . ILE A 1 93 ? -6.922 1.833 -13.359 1.00 96.62 93 ILE A CA 1
ATOM 769 C C . ILE A 1 93 ? -6.676 0.528 -14.123 1.00 96.62 93 ILE A C 1
ATOM 771 O O . ILE A 1 93 ? -7.210 0.343 -15.212 1.00 96.62 93 ILE A O 1
ATOM 775 N N . GLY A 1 94 ? -5.891 -0.392 -13.560 1.00 95.94 94 GLY A N 1
ATOM 776 C CA . GLY A 1 94 ? -5.593 -1.664 -14.209 1.00 95.94 94 GLY A CA 1
ATOM 777 C C . GLY A 1 94 ? -4.581 -2.516 -13.451 1.00 95.94 94 GLY A C 1
ATOM 778 O O . GLY A 1 94 ? -4.633 -2.619 -12.220 1.00 95.94 94 GLY A O 1
ATOM 779 N N . GLY A 1 95 ? -3.677 -3.145 -14.199 1.00 95.19 95 GLY A N 1
ATOM 780 C CA . GLY A 1 95 ? -2.626 -4.020 -13.685 1.00 95.19 95 GLY A CA 1
ATOM 781 C C . GLY A 1 95 ? -3.009 -5.505 -13.655 1.00 95.19 95 GLY A C 1
ATOM 782 O O . GLY A 1 95 ? -4.138 -5.871 -13.324 1.00 95.19 95 GLY A O 1
ATOM 783 N N . LYS A 1 96 ? -2.048 -6.366 -14.027 1.00 93.88 96 LYS A N 1
ATOM 784 C CA . LYS A 1 96 ? -2.203 -7.837 -14.118 1.00 93.88 96 LYS A CA 1
ATOM 785 C C . LYS A 1 96 ? -1.360 -8.609 -13.105 1.00 93.88 96 LYS A C 1
ATOM 787 O O . LYS A 1 96 ? -1.753 -9.684 -12.666 1.00 93.88 96 LYS A O 1
ATOM 792 N N . ASN A 1 97 ? -0.165 -8.114 -12.797 1.00 96.25 97 ASN A N 1
ATOM 793 C CA . ASN A 1 97 ? 0.783 -8.755 -11.876 1.00 96.25 97 ASN A CA 1
ATOM 794 C C . ASN A 1 97 ? 0.982 -7.954 -10.577 1.00 96.25 97 ASN A C 1
ATOM 796 O O . ASN A 1 97 ? 1.614 -8.426 -9.626 1.00 96.25 97 ASN A O 1
ATOM 800 N N . HIS A 1 98 ? 0.497 -6.721 -10.591 1.00 97.56 98 HIS A N 1
ATOM 801 C CA . HIS A 1 98 ? 0.495 -5.704 -9.554 1.00 97.56 98 HIS A CA 1
ATOM 802 C C . HIS A 1 98 ? -0.653 -4.733 -9.897 1.00 97.56 98 HIS A C 1
ATOM 804 O O . HIS A 1 98 ? -1.323 -4.934 -10.913 1.00 97.56 98 HIS A O 1
ATOM 810 N N . LEU A 1 99 ? -0.926 -3.737 -9.053 1.00 98.19 99 LEU A N 1
ATOM 811 C CA . LEU A 1 99 ? -1.958 -2.741 -9.354 1.00 98.19 99 LEU A CA 1
ATOM 812 C C . LEU A 1 99 ? -1.335 -1.552 -10.090 1.00 98.19 99 LEU A C 1
ATOM 814 O O . LEU A 1 99 ? -0.366 -0.974 -9.590 1.00 98.19 99 LEU A O 1
ATOM 818 N N . ASP A 1 100 ? -1.941 -1.162 -11.210 1.00 97.56 100 ASP A N 1
ATOM 819 C CA . ASP A 1 100 ? -1.662 0.115 -11.870 1.00 97.56 100 ASP A CA 1
ATOM 820 C C . ASP A 1 100 ? -2.578 1.161 -11.236 1.00 97.56 100 ASP A C 1
ATOM 822 O O . ASP A 1 100 ? -3.809 1.039 -11.313 1.00 97.56 100 ASP A O 1
ATOM 826 N N . VAL A 1 101 ? -1.998 2.158 -10.567 1.00 97.00 101 VAL A N 1
ATOM 827 C CA . VAL A 1 101 ? -2.758 3.169 -9.820 1.00 97.00 101 VAL A CA 1
ATOM 828 C C . VAL A 1 101 ? -2.427 4.582 -10.280 1.00 97.00 101 VAL A C 1
ATOM 830 O O . VAL A 1 101 ? -1.269 4.913 -10.511 1.00 97.00 101 VAL A O 1
ATOM 833 N N . GLU A 1 102 ? -3.438 5.436 -10.378 1.00 95.69 102 GLU A N 1
ATOM 834 C CA . GLU A 1 102 ? -3.270 6.869 -10.616 1.00 95.69 102 GLU A CA 1
ATOM 835 C C . GLU A 1 102 ? -3.490 7.649 -9.332 1.00 95.69 102 GLU A C 1
ATOM 837 O O . GLU A 1 102 ? -4.366 7.327 -8.530 1.00 95.69 102 GLU A O 1
ATOM 842 N N . VAL A 1 103 ? -2.690 8.690 -9.144 1.00 94.19 103 VAL A N 1
ATOM 843 C CA . VAL A 1 103 ? -2.800 9.581 -7.991 1.00 94.19 103 VAL A CA 1
ATOM 844 C C . VAL A 1 103 ? -3.869 10.632 -8.260 1.00 94.19 103 VAL A C 1
ATOM 846 O O . VAL A 1 103 ? -3.925 11.192 -9.351 1.00 94.19 103 VAL A O 1
ATOM 849 N N . GLN A 1 104 ? -4.717 10.906 -7.270 1.00 91.94 104 GLN A N 1
ATOM 850 C CA . GLN A 1 104 ? -5.778 11.907 -7.431 1.00 91.94 104 GLN A CA 1
ATOM 851 C C . GLN A 1 104 ? -5.256 13.343 -7.304 1.00 91.94 104 GLN A C 1
ATOM 853 O O . GLN A 1 104 ? -5.746 14.242 -7.982 1.00 91.94 104 GLN A O 1
ATOM 858 N N . ASP A 1 105 ? -4.238 13.559 -6.467 1.00 91.75 105 ASP A N 1
ATOM 859 C CA . ASP A 1 105 ? -3.564 14.850 -6.321 1.00 91.75 105 ASP A CA 1
ATOM 860 C C . ASP A 1 105 ? -2.074 14.714 -6.648 1.00 91.75 105 ASP A C 1
ATOM 862 O O . ASP A 1 105 ? -1.254 14.328 -5.810 1.00 91.75 105 ASP A O 1
ATOM 866 N N . GLN A 1 106 ? -1.720 15.049 -7.890 1.00 89.44 106 GLN A N 1
ATOM 867 C CA . GLN A 1 106 ? -0.338 14.988 -8.360 1.00 89.44 106 GLN A CA 1
ATOM 868 C C . GLN A 1 106 ? 0.586 15.933 -7.574 1.00 89.44 106 GLN A C 1
ATOM 870 O O . GLN A 1 106 ? 1.728 15.575 -7.312 1.00 89.44 106 GLN A O 1
ATOM 875 N N . LYS A 1 107 ? 0.110 17.110 -7.140 1.00 90.56 107 LYS A N 1
ATOM 876 C CA . LYS A 1 107 ? 0.959 18.098 -6.447 1.00 90.56 107 LYS A CA 1
ATOM 877 C C . LYS A 1 107 ? 1.380 17.602 -5.067 1.00 90.56 107 LYS A C 1
ATOM 879 O O . LYS A 1 107 ? 2.521 17.817 -4.650 1.00 90.56 107 LYS A O 1
ATOM 884 N N . LEU A 1 108 ? 0.465 16.937 -4.362 1.00 91.06 108 LEU A N 1
ATOM 885 C CA . LEU A 1 108 ? 0.765 16.298 -3.084 1.00 91.06 108 LEU A CA 1
ATOM 886 C C . LEU A 1 108 ? 1.828 15.206 -3.262 1.00 91.06 108 LEU A C 1
ATOM 888 O O . LEU A 1 108 ? 2.819 15.175 -2.536 1.00 91.06 108 LEU A O 1
ATOM 892 N N . VAL A 1 109 ? 1.663 14.354 -4.273 1.00 90.81 109 VAL A N 1
ATOM 893 C CA . VAL A 1 109 ? 2.596 13.253 -4.545 1.00 90.81 109 VAL A CA 1
ATOM 894 C C . VAL A 1 109 ? 3.961 13.761 -5.000 1.00 90.81 109 VAL A C 1
ATOM 896 O O . VAL A 1 109 ? 4.970 13.230 -4.543 1.00 90.81 109 VAL A O 1
ATOM 899 N N . ASP A 1 110 ? 4.021 14.831 -5.791 1.00 91.19 110 ASP A N 1
ATOM 900 C CA . ASP A 1 110 ? 5.276 15.494 -6.166 1.00 91.19 110 ASP A CA 1
ATOM 901 C C . ASP A 1 110 ? 5.985 16.106 -4.943 1.00 91.19 110 ASP A C 1
ATOM 903 O O . ASP A 1 110 ? 7.209 16.204 -4.910 1.00 91.19 110 ASP A O 1
ATOM 907 N N . THR A 1 111 ? 5.241 16.485 -3.898 1.00 92.94 111 THR A N 1
ATOM 908 C CA . THR A 1 111 ? 5.827 16.958 -2.632 1.00 92.94 111 THR A CA 1
ATOM 909 C C . THR A 1 111 ? 6.427 15.802 -1.824 1.00 92.94 111 THR A C 1
ATOM 911 O O . THR A 1 111 ? 7.507 15.945 -1.248 1.00 92.94 111 THR A O 1
ATOM 914 N N . ILE A 1 112 ? 5.760 14.643 -1.804 1.00 93.31 112 ILE A N 1
ATOM 915 C CA . ILE A 1 112 ? 6.243 13.422 -1.132 1.00 93.31 112 ILE A CA 1
ATOM 916 C C . ILE A 1 112 ? 7.449 12.830 -1.882 1.00 93.31 112 ILE A C 1
ATOM 918 O O . ILE A 1 112 ? 8.437 12.409 -1.270 1.00 93.31 112 ILE A O 1
ATOM 922 N N . TYR A 1 113 ? 7.382 12.819 -3.214 1.00 93.44 113 TYR A N 1
ATOM 923 C CA . TYR A 1 113 ? 8.370 12.250 -4.126 1.00 93.44 113 TYR A CA 1
ATOM 924 C C . TYR A 1 113 ? 8.853 13.312 -5.133 1.00 93.44 113 TYR A C 1
ATOM 926 O O . TYR A 1 113 ? 8.535 13.236 -6.319 1.00 93.44 113 TYR A O 1
ATOM 934 N N . PRO A 1 114 ? 9.698 14.271 -4.704 1.00 91.38 114 PRO A N 1
ATOM 935 C CA . PRO A 1 114 ? 10.147 15.397 -5.538 1.00 91.38 114 PRO A CA 1
ATOM 936 C C . PRO A 1 114 ? 11.004 14.989 -6.735 1.00 91.38 114 PRO A C 1
ATOM 938 O O . PRO A 1 114 ? 11.314 15.800 -7.604 1.00 91.38 114 PRO A O 1
ATOM 941 N N . THR A 1 115 ? 11.443 13.736 -6.782 1.00 91.62 115 THR A N 1
ATOM 942 C CA . THR A 1 115 ? 12.158 13.181 -7.923 1.00 91.62 115 THR A CA 1
ATOM 943 C C . THR A 1 115 ? 11.468 11.902 -8.346 1.00 91.62 115 THR A C 1
ATOM 945 O O . THR A 1 115 ? 11.355 10.964 -7.554 1.00 91.62 115 THR A O 1
ATOM 948 N N . GLN A 1 116 ? 11.059 11.851 -9.613 1.00 87.94 116 GLN A N 1
ATOM 949 C CA . GLN A 1 116 ? 10.500 10.647 -10.210 1.00 87.94 116 GLN A CA 1
ATOM 950 C C . GLN A 1 116 ? 11.528 9.517 -10.122 1.00 87.94 116 GLN A C 1
ATOM 952 O O . GLN A 1 116 ? 12.651 9.623 -10.619 1.00 87.94 116 GLN A O 1
ATOM 957 N N . THR A 1 117 ? 11.159 8.423 -9.461 1.00 91.38 117 THR A N 1
ATOM 958 C CA . THR A 1 117 ? 12.092 7.335 -9.181 1.00 91.38 117 THR A CA 1
ATOM 959 C C . THR A 1 117 ? 11.395 5.989 -9.156 1.00 91.38 117 THR A C 1
ATOM 961 O O . THR A 1 117 ? 10.304 5.835 -8.622 1.00 91.38 117 THR A O 1
ATOM 964 N N . TRP A 1 118 ? 12.088 4.974 -9.660 1.00 93.50 118 TRP A N 1
ATOM 965 C CA . TRP A 1 118 ? 11.699 3.572 -9.518 1.00 93.50 118 TRP A CA 1
ATOM 966 C C . TRP A 1 118 ? 12.094 2.990 -8.158 1.00 93.50 118 TRP A C 1
ATOM 968 O O . TRP A 1 118 ? 12.202 1.776 -8.005 1.00 93.50 118 TRP A O 1
ATOM 978 N N . THR A 1 119 ? 12.418 3.822 -7.170 1.00 95.12 119 THR A N 1
ATOM 979 C CA . THR A 1 119 ? 12.796 3.339 -5.842 1.00 95.12 119 THR A CA 1
ATOM 980 C C . THR A 1 119 ? 11.603 2.649 -5.187 1.00 95.12 119 THR A C 1
ATOM 982 O O . THR A 1 119 ? 10.514 3.205 -5.130 1.00 95.12 119 THR A O 1
ATOM 985 N N . ARG A 1 120 ? 11.822 1.427 -4.687 1.00 97.19 120 ARG A N 1
ATOM 986 C CA . ARG A 1 120 ? 10.780 0.595 -4.070 1.00 97.19 120 ARG A CA 1
ATOM 987 C C . ARG A 1 120 ? 10.484 1.141 -2.684 1.00 97.19 120 ARG A C 1
ATOM 989 O O . ARG A 1 120 ? 11.240 0.904 -1.738 1.00 97.19 120 ARG A O 1
ATOM 996 N N . THR A 1 121 ? 9.393 1.874 -2.576 1.00 96.75 121 THR A N 1
ATOM 997 C CA . THR A 1 121 ? 9.009 2.575 -1.359 1.00 96.75 121 THR A CA 1
ATOM 998 C C . THR A 1 121 ? 8.062 1.706 -0.531 1.00 96.75 121 THR A C 1
ATOM 1000 O O . THR A 1 121 ? 7.079 1.203 -1.076 1.00 96.75 121 THR A O 1
ATOM 1003 N N . PRO A 1 122 ? 8.350 1.463 0.762 1.00 98.06 122 PRO A N 1
ATOM 1004 C CA . PRO A 1 122 ? 7.441 0.750 1.656 1.00 98.06 122 PRO A CA 1
ATOM 1005 C C . PRO A 1 122 ? 6.193 1.599 1.925 1.00 98.06 122 PRO A C 1
ATOM 1007 O O . PRO A 1 122 ? 6.318 2.743 2.362 1.00 98.06 122 PRO A O 1
ATOM 1010 N N . ILE A 1 123 ? 5.009 1.036 1.698 1.00 98.19 123 ILE A N 1
ATOM 1011 C CA . ILE A 1 123 ? 3.741 1.762 1.820 1.00 98.19 123 ILE A CA 1
ATOM 1012 C C . ILE A 1 123 ? 2.659 0.862 2.427 1.00 98.19 123 ILE A C 1
ATOM 1014 O O . ILE A 1 123 ? 2.744 -0.367 2.338 1.00 98.19 123 ILE A O 1
ATOM 1018 N N . LEU A 1 124 ? 1.647 1.460 3.049 1.00 98.31 124 LEU A N 1
ATOM 1019 C CA . LEU A 1 124 ? 0.426 0.759 3.455 1.00 98.31 124 LEU A CA 1
ATOM 1020 C C . LEU A 1 124 ? -0.705 1.150 2.512 1.00 98.31 124 LEU A C 1
ATOM 1022 O O . LEU A 1 124 ? -0.911 2.334 2.273 1.00 98.31 124 LEU A O 1
ATOM 1026 N N . ALA A 1 125 ? -1.440 0.163 2.009 1.00 98.31 125 ALA A N 1
ATOM 1027 C CA . ALA A 1 125 ? -2.692 0.386 1.299 1.00 98.31 125 ALA A CA 1
ATOM 1028 C C . ALA A 1 125 ? -3.860 0.159 2.258 1.00 98.31 125 ALA A C 1
ATOM 1030 O O . ALA A 1 125 ? -3.987 -0.920 2.843 1.00 98.31 125 ALA A O 1
ATOM 1031 N N . LYS A 1 126 ? -4.702 1.169 2.443 1.00 97.31 126 LYS A N 1
ATOM 1032 C CA . LYS A 1 126 ? -5.862 1.089 3.326 1.00 97.31 126 LYS A CA 1
ATOM 1033 C C . LYS A 1 126 ? -6.998 0.362 2.616 1.00 97.31 126 LYS A C 1
ATOM 1035 O O . LYS A 1 126 ? -7.479 0.817 1.585 1.00 97.31 126 LYS A O 1
ATOM 1040 N N . LEU A 1 127 ? -7.406 -0.779 3.163 1.00 96.12 127 LEU A N 1
ATOM 1041 C CA . LEU A 1 127 ? -8.518 -1.573 2.638 1.00 96.12 127 LEU A CA 1
ATOM 1042 C C . LEU A 1 127 ? -9.863 -1.092 3.199 1.00 96.12 127 LEU A C 1
ATOM 1044 O O . LEU A 1 127 ? -10.871 -1.114 2.505 1.00 96.12 127 LEU A O 1
ATOM 1048 N N . ASN A 1 128 ? -9.873 -0.691 4.469 1.00 93.00 128 ASN A N 1
ATOM 1049 C CA . ASN A 1 128 ? -10.998 -0.065 5.163 1.00 93.00 128 ASN A CA 1
ATOM 1050 C C . ASN A 1 128 ? -10.468 0.704 6.384 1.00 93.00 128 ASN A C 1
ATOM 1052 O O . ASN A 1 128 ? -9.255 0.798 6.575 1.00 93.00 128 ASN A O 1
ATOM 1056 N N . ASP A 1 129 ? -11.361 1.215 7.227 1.00 89.56 129 ASP A N 1
ATOM 1057 C CA . ASP A 1 129 ? -11.015 2.056 8.380 1.00 89.56 129 ASP A CA 1
ATOM 1058 C C . ASP A 1 129 ? -10.013 1.418 9.354 1.00 89.56 129 ASP A C 1
ATOM 1060 O O . ASP A 1 129 ? -9.213 2.121 9.969 1.00 89.56 129 ASP A O 1
ATOM 1064 N N . TYR A 1 130 ? -9.995 0.086 9.444 1.00 90.19 130 TYR A N 1
ATOM 1065 C CA . TYR A 1 130 ? -9.191 -0.641 10.428 1.00 90.19 130 TYR A CA 1
ATOM 1066 C C . TYR A 1 130 ? -8.231 -1.651 9.806 1.00 90.19 130 TYR A C 1
ATOM 1068 O O . TYR A 1 130 ? -7.427 -2.246 10.518 1.00 90.19 130 TYR A O 1
ATOM 1076 N N . THR A 1 131 ? -8.292 -1.877 8.494 1.00 94.94 131 THR A N 1
ATOM 1077 C CA . THR A 1 131 ? -7.507 -2.911 7.814 1.00 94.94 131 THR A CA 1
ATOM 1078 C C . THR A 1 131 ? -6.584 -2.302 6.776 1.00 94.94 131 THR A C 1
ATOM 1080 O O . THR A 1 131 ? -7.021 -1.610 5.859 1.00 94.94 131 THR A O 1
ATOM 1083 N N . TYR A 1 132 ? -5.306 -2.649 6.877 1.00 97.50 132 TYR A N 1
ATOM 1084 C CA . TYR A 1 132 ? -4.249 -2.200 5.983 1.00 97.50 132 TYR A CA 1
ATOM 1085 C C . TYR A 1 132 ? -3.579 -3.398 5.324 1.00 97.50 132 TYR A C 1
ATOM 1087 O O . TYR A 1 132 ? -3.495 -4.480 5.904 1.00 97.50 132 TYR A O 1
ATOM 1095 N N . VAL A 1 133 ? -3.062 -3.207 4.118 1.00 98.25 133 VAL A N 1
ATOM 1096 C CA . VAL A 1 133 ? -2.293 -4.207 3.382 1.00 98.25 133 VAL A CA 1
ATOM 1097 C C . VAL A 1 133 ? -0.884 -3.672 3.165 1.00 98.25 133 VAL A C 1
ATOM 1099 O O . VAL A 1 133 ? -0.702 -2.563 2.664 1.00 98.25 133 VAL A O 1
ATOM 1102 N N . ALA A 1 134 ? 0.124 -4.457 3.543 1.00 98.38 134 ALA A N 1
ATOM 1103 C CA . ALA A 1 134 ? 1.512 -4.099 3.286 1.00 98.38 134 ALA A CA 1
ATOM 1104 C C . ALA A 1 134 ? 1.812 -4.153 1.784 1.00 98.38 134 ALA A C 1
ATOM 1106 O O . ALA A 1 134 ? 1.574 -5.172 1.130 1.00 98.38 134 ALA A O 1
ATOM 1107 N N . ALA A 1 135 ? 2.377 -3.072 1.256 1.00 98.56 135 ALA A N 1
ATOM 1108 C CA . ALA A 1 135 ? 2.639 -2.917 -0.163 1.00 98.56 135 ALA A CA 1
ATOM 1109 C C . ALA A 1 135 ? 3.994 -2.241 -0.416 1.00 98.56 135 ALA A C 1
ATOM 1111 O O . ALA A 1 135 ? 4.715 -1.818 0.495 1.00 98.56 135 ALA A O 1
ATOM 1112 N N . SER A 1 136 ? 4.359 -2.159 -1.690 1.00 98.56 136 SER A N 1
ATOM 1113 C CA . SER A 1 136 ? 5.506 -1.404 -2.162 1.00 98.56 136 SER A CA 1
ATOM 1114 C C . SER A 1 136 ? 5.145 -0.604 -3.404 1.00 98.56 136 SER A C 1
ATOM 1116 O O . SER A 1 136 ? 4.757 -1.174 -4.420 1.00 98.56 136 SER A O 1
ATOM 1118 N N . LEU A 1 137 ? 5.328 0.709 -3.323 1.00 98.19 137 LEU A N 1
ATOM 1119 C CA . LEU A 1 137 ? 5.092 1.638 -4.420 1.00 98.19 137 LEU A CA 1
ATOM 1120 C C . LEU A 1 137 ? 6.383 1.892 -5.204 1.00 98.19 137 LEU A C 1
ATOM 1122 O O . LEU A 1 137 ? 7.445 2.078 -4.606 1.00 98.19 137 LEU A O 1
ATOM 1126 N N . SER A 1 138 ? 6.275 1.951 -6.527 1.00 96.62 138 SER A N 1
ATOM 1127 C CA . SER A 1 138 ? 7.268 2.580 -7.403 1.00 96.62 138 SER A CA 1
ATOM 1128 C C . SER A 1 138 ? 6.699 3.915 -7.903 1.00 96.62 138 SER A C 1
ATOM 1130 O O . SER A 1 138 ? 5.859 3.898 -8.803 1.00 96.62 138 SER A O 1
ATOM 1132 N N . PRO A 1 139 ? 7.112 5.067 -7.339 1.00 93.75 139 PRO A N 1
ATOM 1133 C CA . PRO A 1 139 ? 6.476 6.366 -7.577 1.00 93.75 139 PRO A CA 1
ATOM 1134 C C . PRO A 1 139 ? 6.924 7.042 -8.887 1.00 93.75 139 PRO A C 1
ATOM 1136 O O . PRO A 1 139 ? 6.984 8.265 -8.968 1.00 93.75 139 PRO A O 1
ATOM 1139 N N . TYR A 1 140 ? 7.279 6.266 -9.913 1.00 93.06 140 TYR A N 1
ATOM 1140 C CA . TYR A 1 140 ? 7.600 6.788 -11.240 1.00 93.06 140 TYR A CA 1
ATOM 1141 C C . TYR A 1 140 ? 6.354 6.688 -12.135 1.00 93.06 140 TYR A C 1
ATOM 1143 O O . TYR A 1 140 ? 5.955 5.564 -12.454 1.00 93.06 140 TYR A O 1
ATOM 1151 N N . PRO A 1 141 ? 5.735 7.810 -12.548 1.00 93.12 141 PRO A N 1
ATOM 1152 C CA . PRO A 1 141 ? 4.614 7.786 -13.485 1.00 93.12 141 PRO A CA 1
ATOM 1153 C C . PRO A 1 141 ? 5.044 7.247 -14.850 1.00 93.12 141 PRO A C 1
ATOM 1155 O O . PRO A 1 141 ? 6.053 7.685 -15.403 1.00 93.12 141 PRO A O 1
ATOM 1158 N N . HIS A 1 142 ? 4.304 6.282 -15.395 1.00 92.75 142 HIS A N 1
ATOM 1159 C CA . HIS A 1 142 ? 4.594 5.699 -16.706 1.00 92.75 142 HIS A CA 1
ATOM 1160 C C . HIS A 1 142 ? 3.361 5.058 -17.351 1.00 92.75 142 HIS A C 1
ATOM 1162 O O . HIS A 1 142 ? 2.288 4.964 -16.760 1.00 92.75 142 HIS A O 1
ATOM 1168 N N . GLY A 1 143 ? 3.532 4.600 -18.592 1.00 90.75 143 GLY A N 1
ATOM 1169 C CA . GLY A 1 143 ? 2.511 3.855 -19.316 1.00 9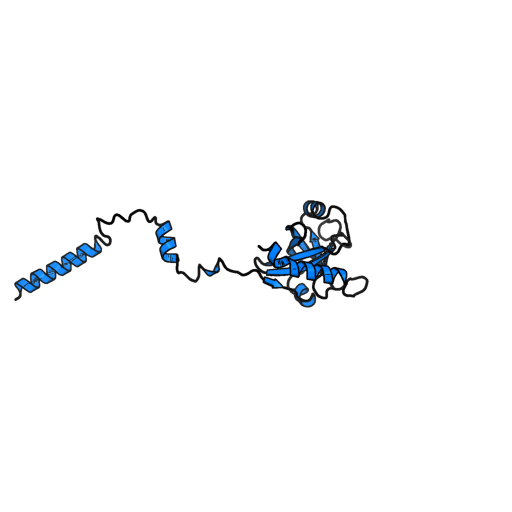0.75 143 GLY A CA 1
ATOM 1170 C C . GLY A 1 143 ? 1.29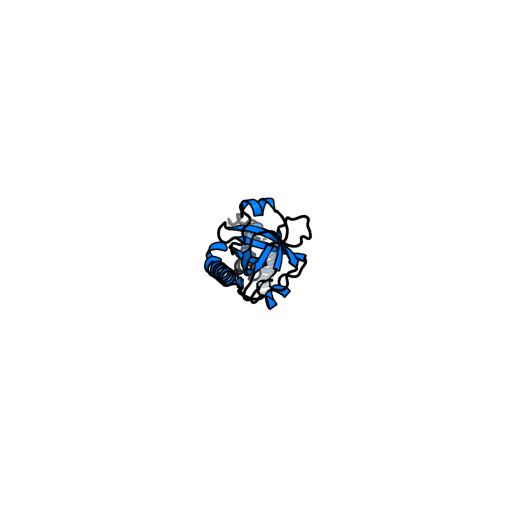3 4.705 -19.669 1.00 90.75 143 GLY A C 1
ATOM 1171 O O . GLY A 1 143 ? 1.420 5.851 -20.093 1.00 90.75 143 GLY A O 1
ATOM 1172 N N . TYR A 1 144 ? 0.114 4.099 -19.559 1.00 91.06 144 TYR A N 1
ATOM 1173 C CA . TYR A 1 144 ? -1.160 4.739 -19.868 1.00 91.06 144 TYR A CA 1
ATOM 1174 C C . TYR A 1 144 ? -1.729 5.467 -18.646 1.00 91.06 144 TYR A C 1
ATOM 1176 O O . TYR A 1 144 ? -1.374 5.164 -17.506 1.00 91.06 144 TYR A O 1
ATOM 1184 N N . SER A 1 145 ? -2.630 6.410 -18.917 1.00 88.06 145 SER A N 1
ATOM 1185 C CA . SER A 1 145 ? -3.357 7.203 -17.929 1.00 88.06 145 SER A CA 1
ATOM 1186 C C . SER A 1 145 ? -4.841 7.237 -18.288 1.00 88.06 145 SER A C 1
ATOM 1188 O O . SER A 1 145 ? -5.178 7.296 -19.474 1.00 88.06 145 SER A O 1
ATOM 1190 N N . SER A 1 146 ? -5.720 7.207 -17.282 1.00 82.25 146 SER A N 1
ATOM 1191 C CA . SER A 1 146 ? -7.163 7.402 -17.467 1.00 82.25 146 SER A CA 1
ATOM 1192 C C . SER A 1 146 ? -7.588 8.854 -17.216 1.00 82.25 146 SER A C 1
ATOM 1194 O O . SER A 1 146 ? -8.489 9.353 -17.889 1.00 82.25 146 SER A O 1
ATOM 1196 N N . GLU A 1 147 ? -6.892 9.571 -16.326 1.00 71.44 147 GLU A N 1
ATOM 1197 C CA . GLU A 1 147 ? -7.263 10.923 -15.885 1.00 71.44 147 GLU A CA 1
ATOM 1198 C C . GLU A 1 147 ? -6.149 11.972 -16.067 1.00 71.44 147 GLU A C 1
ATOM 1200 O O . GLU A 1 147 ? -5.726 12.609 -15.110 1.00 71.44 147 GLU A O 1
ATOM 1205 N N . LYS A 1 148 ? -5.674 12.193 -17.307 1.00 65.44 148 LYS A N 1
ATOM 1206 C CA . LYS A 1 148 ? -4.690 13.250 -17.680 1.00 65.44 148 LYS A CA 1
ATOM 1207 C C . LYS A 1 148 ? -3.486 13.378 -16.720 1.00 65.44 148 LYS A C 1
ATOM 1209 O O . LYS A 1 148 ? -2.892 14.454 -16.609 1.00 65.44 148 LYS A O 1
ATOM 1214 N N . SER A 1 149 ? -3.129 12.295 -16.039 1.00 69.25 149 SER A N 1
ATOM 1215 C CA . SER A 1 149 ? -1.974 12.225 -15.158 1.00 69.25 149 SER A CA 1
ATOM 1216 C C . SER A 1 149 ? -0.714 12.032 -16.009 1.00 69.25 149 SER A C 1
ATOM 1218 O O . SER A 1 149 ? -0.779 11.865 -17.231 1.00 69.25 149 SER A O 1
ATOM 1220 N N . GLN A 1 150 ? 0.462 12.046 -15.381 1.00 82.81 150 GLN A N 1
ATOM 1221 C CA . GLN A 1 150 ? 1.719 11.736 -16.076 1.00 82.81 150 GLN A CA 1
ATOM 1222 C C . GLN A 1 150 ? 1.886 10.229 -16.377 1.00 82.81 150 GLN A C 1
ATOM 1224 O O . GLN A 1 150 ? 2.920 9.826 -16.907 1.00 82.81 150 GLN A O 1
ATOM 1229 N N . GLY A 1 151 ? 0.889 9.400 -16.043 1.00 91.00 151 GLY A N 1
ATOM 1230 C CA . GLY A 1 151 ? 0.917 7.941 -16.127 1.00 91.00 151 GLY A CA 1
ATOM 1231 C C . GLY A 1 151 ? 0.520 7.295 -14.798 1.00 91.00 151 GLY A C 1
ATOM 1232 O O . GLY A 1 151 ? 0.338 7.975 -13.788 1.00 91.00 151 GLY A O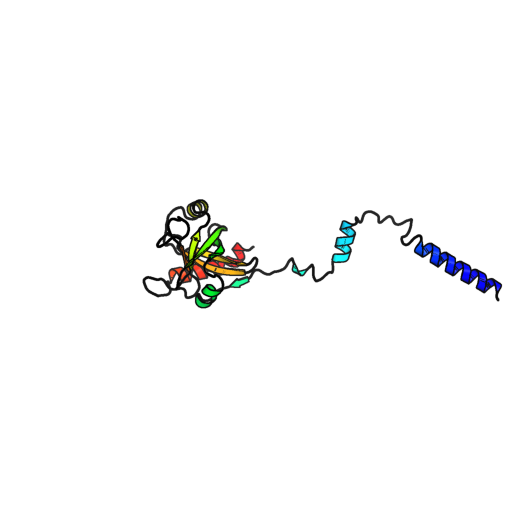 1
ATOM 1233 N N . HIS A 1 152 ? 0.428 5.969 -14.779 1.00 94.56 152 HIS A N 1
ATOM 1234 C CA . HIS A 1 152 ? 0.183 5.223 -13.548 1.00 94.56 152 HIS A CA 1
ATOM 1235 C C . HIS A 1 152 ? 1.476 4.939 -12.780 1.00 94.56 152 HIS A C 1
ATOM 1237 O O . HIS A 1 152 ? 2.590 5.001 -13.305 1.00 94.56 152 HIS A O 1
ATOM 1243 N N . LEU A 1 153 ? 1.304 4.599 -11.508 1.00 96.06 153 LEU A N 1
ATOM 1244 C CA . LEU A 1 153 ? 2.327 4.085 -10.612 1.00 96.06 153 LEU A CA 1
ATOM 1245 C C . LEU A 1 153 ? 2.129 2.577 -10.431 1.00 96.06 153 LEU A C 1
ATOM 1247 O O . LEU A 1 153 ? 0.994 2.100 -10.365 1.00 96.06 153 LEU A O 1
ATOM 1251 N N . CYS A 1 154 ? 3.225 1.833 -10.274 1.00 97.12 154 CYS A N 1
ATOM 1252 C CA . CYS A 1 154 ? 3.147 0.412 -9.938 1.00 97.12 154 CYS A CA 1
ATOM 1253 C C . CYS A 1 154 ? 3.036 0.233 -8.422 1.00 97.12 154 CYS A C 1
ATOM 1255 O O . CYS A 1 154 ? 3.965 0.583 -7.681 1.00 97.12 154 CYS A O 1
ATOM 1257 N N . LEU A 1 155 ? 1.957 -0.394 -7.958 1.00 98.38 155 LEU A N 1
ATOM 1258 C CA . LEU A 1 155 ? 1.781 -0.789 -6.564 1.00 98.38 155 LEU A CA 1
ATOM 1259 C C . LEU A 1 155 ? 1.845 -2.316 -6.423 1.00 98.38 155 LEU A C 1
ATOM 1261 O O . LEU A 1 155 ? 0.946 -3.050 -6.837 1.00 98.38 155 LEU A O 1
ATOM 1265 N N . HIS A 1 156 ? 2.928 -2.797 -5.818 1.00 98.56 156 HIS A N 1
ATOM 1266 C CA . HIS A 1 156 ? 3.226 -4.216 -5.650 1.00 98.56 156 HIS A CA 1
ATOM 1267 C C . HIS A 1 156 ? 2.846 -4.725 -4.260 1.00 98.56 156 HIS A C 1
ATOM 1269 O O . HIS A 1 156 ? 3.075 -4.068 -3.247 1.00 98.56 156 HIS A O 1
ATOM 1275 N N . PHE A 1 157 ? 2.366 -5.962 -4.219 1.00 98.56 157 PHE A N 1
ATOM 1276 C CA . PHE A 1 157 ? 2.002 -6.696 -3.014 1.00 98.56 157 PHE A CA 1
ATOM 1277 C C . PHE A 1 157 ? 2.795 -8.001 -2.931 1.00 98.56 157 PHE A C 1
ATOM 1279 O O . PHE A 1 157 ? 3.685 -8.279 -3.746 1.00 98.56 157 PHE A O 1
ATOM 1286 N N . LYS A 1 158 ? 2.512 -8.821 -1.918 1.00 98.00 158 LYS A N 1
ATOM 1287 C CA . LYS A 1 158 ? 3.175 -10.115 -1.757 1.00 98.00 158 LYS A CA 1
ATOM 1288 C C . LYS A 1 158 ? 2.985 -10.957 -3.023 1.00 98.00 158 LYS A C 1
ATOM 1290 O O . LYS A 1 158 ? 1.880 -11.091 -3.541 1.00 98.00 158 LYS A O 1
ATOM 1295 N N . ASN A 1 159 ? 4.085 -11.516 -3.522 1.00 97.44 159 ASN A N 1
ATOM 1296 C CA . ASN A 1 159 ? 4.133 -12.313 -4.750 1.00 97.44 159 ASN A CA 1
ATOM 1297 C C . ASN A 1 159 ? 3.651 -11.599 -6.031 1.00 97.44 159 ASN A C 1
ATOM 1299 O O . ASN A 1 159 ? 3.500 -12.258 -7.062 1.00 9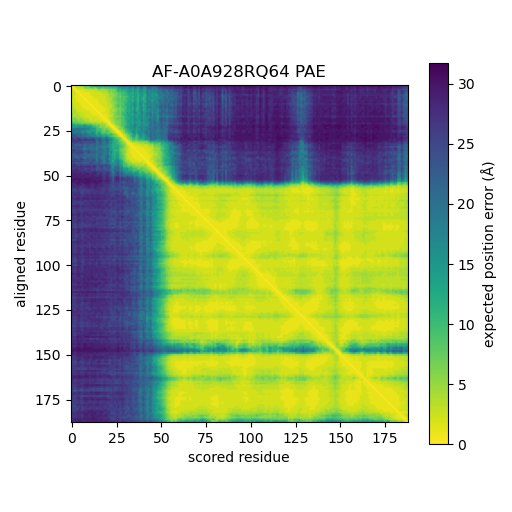7.44 159 ASN A O 1
ATOM 1303 N N . SER A 1 160 ? 3.505 -10.266 -6.014 1.00 97.12 160 SER A N 1
ATOM 1304 C CA . SER A 1 160 ? 3.416 -9.475 -7.244 1.00 97.12 160 SER A CA 1
ATOM 1305 C C . SER A 1 160 ? 4.661 -9.666 -8.106 1.00 97.12 160 SER A C 1
ATOM 1307 O O . SER A 1 160 ? 5.773 -9.864 -7.600 1.00 97.12 160 SER A O 1
ATOM 1309 N N . LYS A 1 161 ? 4.480 -9.566 -9.421 1.00 97.19 161 LYS A N 1
ATOM 1310 C CA . LYS A 1 161 ? 5.554 -9.712 -10.409 1.00 97.19 161 LYS A CA 1
ATOM 1311 C C . LYS A 1 161 ? 5.703 -8.430 -11.218 1.00 97.19 161 LYS A C 1
ATOM 1313 O O . LYS A 1 161 ? 4.757 -7.659 -11.356 1.00 97.19 161 LYS A O 1
ATOM 1318 N N . THR A 1 162 ? 6.902 -8.191 -11.725 1.00 94.75 162 THR A N 1
ATOM 1319 C CA . THR A 1 162 ? 7.149 -7.089 -12.660 1.00 94.75 162 THR A CA 1
ATOM 1320 C C . THR A 1 162 ? 6.687 -7.475 -14.060 1.00 94.75 162 THR A C 1
ATOM 1322 O O . THR A 1 162 ? 6.772 -8.645 -14.437 1.00 94.75 162 THR A O 1
ATOM 1325 N N . ASP A 1 163 ? 6.252 -6.505 -14.858 1.00 89.56 163 ASP A N 1
ATOM 1326 C CA . ASP A 1 163 ? 5.747 -6.809 -16.201 1.00 89.56 163 ASP A CA 1
ATOM 1327 C C . ASP A 1 163 ? 6.849 -7.237 -17.169 1.00 89.56 163 ASP A C 1
ATOM 1329 O O . ASP A 1 163 ? 6.659 -8.170 -17.944 1.00 89.56 163 ASP A O 1
ATOM 1333 N N . GLY A 1 164 ? 8.035 -6.626 -17.083 1.00 88.00 164 GLY A N 1
ATOM 1334 C CA . GLY A 1 164 ? 9.132 -6.920 -18.008 1.00 88.00 164 GLY A CA 1
ATOM 1335 C C . GLY A 1 164 ? 9.767 -8.302 -17.823 1.00 88.00 164 GLY A C 1
ATOM 1336 O O . GLY A 1 164 ? 10.189 -8.918 -18.797 1.00 88.00 164 GLY A O 1
ATOM 1337 N N . THR A 1 165 ? 9.859 -8.808 -16.587 1.00 91.75 165 THR A N 1
ATOM 1338 C CA . THR A 1 165 ? 10.532 -10.095 -16.314 1.00 91.75 165 THR A CA 1
ATOM 1339 C C . THR A 1 165 ? 9.600 -11.180 -15.804 1.00 91.75 165 THR A C 1
ATOM 1341 O O . THR A 1 165 ? 10.021 -12.335 -15.726 1.00 91.75 165 THR A O 1
ATOM 1344 N N . ASN A 1 166 ? 8.355 -10.838 -15.452 1.00 94.69 166 ASN A N 1
ATOM 1345 C CA . ASN A 1 166 ? 7.382 -11.740 -14.838 1.00 94.69 166 ASN A CA 1
ATOM 1346 C C . ASN A 1 166 ? 7.953 -12.476 -13.607 1.00 94.69 166 ASN A C 1
ATOM 1348 O O . ASN A 1 166 ? 7.634 -13.637 -13.331 1.00 94.69 166 ASN A O 1
ATOM 1352 N N . LYS A 1 167 ? 8.846 -11.804 -12.871 1.00 96.88 167 LYS A N 1
ATOM 1353 C CA . LYS A 1 167 ? 9.494 -12.313 -11.659 1.00 96.88 167 LYS A CA 1
ATOM 1354 C C . LYS A 1 167 ? 9.141 -11.434 -10.470 1.00 96.88 167 LYS A C 1
ATOM 1356 O O . LYS A 1 167 ? 8.865 -10.244 -10.611 1.00 96.88 167 LYS A O 1
ATOM 1361 N N . ILE A 1 168 ? 9.188 -12.039 -9.289 1.00 96.81 168 ILE A N 1
ATOM 1362 C CA . ILE A 1 168 ? 9.111 -11.307 -8.027 1.00 96.81 168 ILE A CA 1
ATOM 1363 C C . ILE A 1 168 ? 10.403 -10.503 -7.881 1.00 96.81 168 ILE A C 1
ATOM 1365 O O . ILE A 1 168 ? 11.494 -11.074 -7.888 1.00 96.81 168 ILE A O 1
ATOM 1369 N N . ASP A 1 169 ? 10.274 -9.189 -7.735 1.00 97.00 169 ASP A N 1
ATOM 1370 C CA . ASP A 1 169 ? 11.404 -8.294 -7.504 1.00 97.00 169 ASP A CA 1
ATOM 1371 C C . ASP A 1 169 ? 11.846 -8.361 -6.023 1.00 97.00 169 ASP A C 1
ATOM 1373 O O . ASP A 1 169 ? 11.053 -8.046 -5.123 1.00 97.00 169 ASP A O 1
ATOM 1377 N N . PRO A 1 170 ? 13.109 -8.735 -5.729 1.00 97.50 170 PRO A N 1
ATOM 1378 C CA . PRO A 1 170 ? 13.648 -8.736 -4.371 1.00 97.50 170 PRO A CA 1
ATOM 1379 C C . PRO A 1 170 ? 13.554 -7.384 -3.652 1.00 97.50 170 PRO A C 1
ATOM 1381 O O . PRO A 1 170 ? 13.428 -7.360 -2.426 1.00 97.50 170 PRO A O 1
ATOM 1384 N N . TYR A 1 171 ? 13.609 -6.262 -4.375 1.00 97.88 171 TYR A N 1
ATOM 1385 C CA . TYR A 1 171 ? 13.490 -4.928 -3.786 1.00 97.88 171 TYR A CA 1
ATOM 1386 C C . TYR A 1 171 ? 12.053 -4.629 -3.354 1.00 97.88 171 TYR A C 1
ATOM 1388 O O . TYR A 1 171 ? 11.856 -4.139 -2.242 1.00 97.88 171 TYR A O 1
ATOM 1396 N N . HIS A 1 172 ? 11.052 -5.004 -4.161 1.00 97.88 172 HIS A N 1
ATOM 1397 C CA . HIS A 1 172 ? 9.645 -4.896 -3.759 1.00 97.88 172 HIS A CA 1
ATOM 1398 C C . HIS A 1 172 ? 9.364 -5.783 -2.545 1.00 97.88 172 HIS A C 1
ATOM 1400 O O . HIS A 1 172 ? 8.758 -5.328 -1.577 1.00 97.88 172 HIS A O 1
ATOM 1406 N N . LYS A 1 173 ? 9.897 -7.013 -2.528 1.00 98.12 173 LYS A N 1
ATOM 1407 C CA . LYS A 1 173 ? 9.785 -7.907 -1.368 1.00 98.12 173 LYS A CA 1
ATOM 1408 C C . LYS A 1 173 ? 10.351 -7.268 -0.093 1.00 98.12 173 LYS A C 1
ATOM 1410 O O . LYS A 1 173 ? 9.696 -7.296 0.944 1.00 98.12 173 LYS A O 1
ATOM 1415 N N . LYS A 1 174 ? 11.542 -6.660 -0.159 1.00 98.19 174 LYS A N 1
ATOM 1416 C CA . LYS A 1 174 ? 12.152 -5.963 0.989 1.00 98.19 174 LYS A CA 1
ATOM 1417 C C . LYS A 1 174 ? 11.326 -4.763 1.456 1.00 98.19 174 LYS A C 1
ATOM 1419 O O . LYS A 1 174 ? 11.210 -4.546 2.659 1.00 98.19 174 LYS A O 1
ATOM 1424 N N . ALA A 1 175 ? 10.760 -3.991 0.531 1.00 98.25 175 ALA A N 1
ATOM 1425 C CA . ALA A 1 175 ? 9.911 -2.852 0.863 1.00 98.25 175 ALA A CA 1
ATOM 1426 C C . ALA A 1 175 ? 8.600 -3.290 1.541 1.00 98.25 175 ALA A C 1
ATOM 1428 O O . ALA A 1 175 ? 8.248 -2.727 2.573 1.00 98.25 175 ALA A O 1
ATOM 1429 N N . ILE A 1 176 ? 7.948 -4.349 1.053 1.00 98.38 176 ILE A N 1
ATOM 1430 C CA . ILE A 1 176 ? 6.755 -4.929 1.696 1.00 98.38 176 ILE A CA 1
ATOM 1431 C C . ILE A 1 176 ? 7.085 -5.404 3.119 1.00 98.38 176 ILE A C 1
ATOM 1433 O O . ILE A 1 176 ? 6.366 -5.087 4.063 1.00 98.38 176 ILE A O 1
ATOM 1437 N N . GLU A 1 177 ? 8.208 -6.104 3.310 1.00 98.06 177 GLU A N 1
ATOM 1438 C CA . GLU A 1 177 ? 8.653 -6.521 4.649 1.00 98.06 177 GLU A CA 1
ATOM 1439 C C . GLU A 1 177 ? 8.942 -5.328 5.570 1.00 98.06 177 GLU A C 1
ATOM 1441 O O . GLU A 1 177 ? 8.583 -5.341 6.747 1.00 98.06 177 GLU A O 1
ATOM 1446 N N . LYS A 1 178 ? 9.522 -4.249 5.039 1.00 97.81 178 LYS A N 1
ATOM 1447 C CA . LYS A 1 178 ? 9.725 -3.015 5.802 1.00 97.81 178 LYS A CA 1
ATOM 1448 C C . LYS A 1 178 ? 8.402 -2.344 6.181 1.00 97.81 178 LYS A C 1
ATOM 1450 O O . LYS A 1 178 ? 8.305 -1.859 7.305 1.00 97.81 178 LYS A O 1
ATOM 1455 N N . ALA A 1 179 ? 7.408 -2.327 5.292 1.00 97.62 179 ALA A N 1
ATOM 1456 C CA . ALA A 1 179 ? 6.077 -1.805 5.598 1.00 97.62 179 ALA A CA 1
ATOM 1457 C C . ALA A 1 179 ? 5.421 -2.601 6.735 1.00 97.62 179 ALA A C 1
ATOM 1459 O O . ALA A 1 179 ? 4.928 -2.008 7.691 1.00 97.62 179 ALA A O 1
ATOM 1460 N N . LYS A 1 180 ? 5.530 -3.938 6.705 1.00 96.81 180 LYS A N 1
ATOM 1461 C CA . LYS A 1 180 ? 5.040 -4.808 7.786 1.00 96.81 180 LYS A CA 1
ATOM 1462 C C . LYS A 1 180 ? 5.672 -4.479 9.131 1.00 96.81 180 LYS A C 1
ATOM 1464 O O . LYS A 1 180 ? 4.970 -4.241 10.104 1.00 96.81 180 LYS A O 1
ATOM 1469 N N . ASN A 1 181 ? 6.999 -4.417 9.166 1.00 96.19 181 ASN A N 1
ATOM 1470 C CA . ASN A 1 181 ? 7.751 -4.205 10.403 1.00 96.19 181 ASN A CA 1
ATOM 1471 C C . ASN A 1 181 ? 7.570 -2.801 10.998 1.00 96.19 181 ASN A C 1
ATOM 1473 O O . ASN A 1 181 ? 7.999 -2.554 12.122 1.00 96.19 181 ASN A O 1
ATOM 1477 N N . LYS A 1 182 ? 7.015 -1.855 10.235 1.00 94.94 182 LYS A N 1
ATOM 1478 C CA . LYS A 1 182 ? 6.762 -0.483 10.685 1.00 94.94 182 LYS A CA 1
ATOM 1479 C C . LYS A 1 182 ? 5.293 -0.196 10.967 1.00 94.94 182 LYS A C 1
ATOM 1481 O O . LYS A 1 182 ? 5.021 0.886 11.462 1.00 94.94 182 LYS A O 1
ATOM 1486 N N . PHE A 1 183 ? 4.390 -1.141 10.704 1.00 93.75 183 PHE A N 1
ATOM 1487 C CA . PHE A 1 183 ? 2.947 -0.945 10.815 1.00 93.75 183 PHE A CA 1
ATOM 1488 C C . PHE A 1 183 ? 2.507 -0.381 12.167 1.00 93.75 183 PHE A C 1
ATOM 1490 O O . PHE A 1 183 ? 1.847 0.648 12.192 1.00 93.75 183 PHE A O 1
ATOM 1497 N N . GLU A 1 184 ? 2.927 -1.001 13.272 1.00 87.69 184 GLU A N 1
ATOM 1498 C CA . GLU A 1 184 ? 2.532 -0.568 14.622 1.00 87.69 184 GLU A CA 1
ATOM 1499 C C . GLU A 1 184 ? 2.938 0.889 14.879 1.00 87.69 184 GLU A C 1
ATOM 1501 O O . GLU A 1 184 ? 2.113 1.691 15.286 1.00 87.69 184 GLU A O 1
ATOM 1506 N N . LYS A 1 185 ? 4.152 1.281 14.475 1.00 85.62 185 LYS A N 1
ATOM 1507 C CA . LYS A 1 185 ? 4.646 2.659 14.618 1.00 85.62 185 LYS A CA 1
ATOM 1508 C C . LYS A 1 185 ? 3.888 3.692 13.763 1.00 85.62 185 LYS A C 1
ATOM 1510 O O . LYS A 1 185 ? 3.996 4.883 14.029 1.00 85.62 185 LYS A O 1
ATOM 1515 N N . VAL A 1 186 ? 3.230 3.271 12.683 1.00 85.50 186 VAL A N 1
ATOM 1516 C CA . VAL A 1 186 ? 2.486 4.183 11.792 1.00 85.50 186 VAL A CA 1
ATOM 1517 C C . VAL A 1 186 ? 1.044 4.381 12.254 1.00 85.50 186 VAL A C 1
ATOM 1519 O O . VAL A 1 186 ? 0.448 5.397 11.918 1.00 85.50 186 VAL A O 1
ATOM 1522 N N . ILE A 1 187 ? 0.487 3.409 12.977 1.00 79.88 187 ILE A N 1
ATOM 1523 C CA . ILE A 1 187 ? -0.925 3.388 13.372 1.00 79.88 187 ILE A CA 1
ATOM 1524 C C . ILE A 1 187 ? -1.129 3.715 14.867 1.00 79.88 187 ILE A C 1
ATOM 1526 O O . ILE A 1 187 ? -2.267 3.935 15.277 1.00 79.88 187 ILE A O 1
ATOM 1530 N N . GLU A 1 188 ? -0.054 3.762 15.664 1.00 62.72 188 GLU A N 1
ATOM 1531 C CA . GLU A 1 188 ? -0.007 4.439 16.978 1.00 62.72 188 GLU A CA 1
ATOM 1532 C C . GLU A 1 188 ? -0.182 5.959 16.852 1.00 62.72 188 GLU A C 1
ATOM 1534 O O . GLU A 1 188 ? -0.951 6.515 17.670 1.00 62.72 188 GLU A O 1
#

Mean predicted aligned error: 12.92 Å

Sequence (188 aa):
MQRKLFYIVIFILAVGIFSSIMPYPVFSNYTNITEKDMYYINNYNEAELQNINSQKTKLLNIDFSVVDNLFPIDSTFELIDIKTLQSFMVKRIGGKNHLDVEVQDQKLVDTIYPTQTWTRTPILAKLNDYTYVAASLSPYPHGYSSEKSQGHLCLHFKNSKTDGTNKIDPYHKKAIEKAKNKFEKVIE

Secondary structure (DSSP, 8-state):
-HHHHHHHHHHHHHHHHHHHH-SS-TT-------HHHHHHHHTTT-HHHHGGG----EEE--BHHHHHHHS-TT-EEEEEETTT--EEEEEEEE-SSSEEEEES-HHHHHHH-SS-----EEEEEESSSSEEEEEEEEEEEES--SSSSS-EEEEE-BT---TTT-S--HHHHHHHHHHHHHHHHHH-

Solvent-accessible surface area (backbone atoms only — not comparable to full-atom values): 10680 Å² total; per-residue (Å²): 115,67,71,63,54,53,55,50,52,51,50,53,51,51,52,55,52,49,49,68,76,46,78,58,73,95,83,61,91,80,75,82,70,46,75,66,52,51,52,50,61,72,48,70,78,41,69,85,67,61,62,75,82,66,72,70,71,41,82,41,86,55,46,32,84,57,48,55,71,74,58,41,72,74,39,70,41,45,36,35,36,71,86,78,70,51,68,51,51,30,32,29,76,46,63,89,45,37,39,26,29,34,66,75,52,60,70,62,49,41,66,78,45,78,61,79,33,79,57,54,37,31,19,35,38,44,79,52,100,44,35,35,32,34,16,14,36,24,68,33,58,37,86,66,59,93,75,90,54,81,18,22,24,49,41,33,38,41,85,18,31,42,87,93,74,69,40,68,48,69,59,42,53,51,13,23,52,51,24,56,79,41,43,69,79,74,74,110

Radius of gyration: 31.24 Å; Cα contacts (8 Å, |Δi|>4): 295; chains: 1; bounding box: 77×32×85 Å

Foldseek 3Di:
DVVVVVVVVVVVVVVVVVCVVPVDPPPDPPPPQDPVNVVCVVCVPPPVVVVVPDLAAEEDQDAVVVVCVLQDQQRKWKKAFLPPRDIFIWGFHDDDLFTWIDTPDPVVLCVVVVDQFQQFTWMWIDSDPRYIYTWTKRRHADDDDDPPGSHTITIGGVRRADPVPRGDDPRRVVSSVVNVVRVVVSVD

pLDDT: mean 87.69, std 13.1, range [52.78, 98.56]